Protein AF-A0A7J7HX03-F1 (afdb_monomer_lite)

Secondary structure (DSSP, 8-state):
--HHHHHHHHHHHHHHHGGG-TTSEE--EE-SBTTTTTT--EESSTT-PPEEHHHHHHHHHHHHGGG--B-----SHHHHHHHHHHHHHTTS--EEEEEEESSPPP--TT-GGG-HHHHHHHHHHHHHTTSSEEEEEEE-S---HHHHHHHHTTT-TTTEEEETTSTTSSS-HHHHHHHHHHHHHTTHHHHHHHHTTSPP-

Foldseek 3Di:
DPLVLLLLVLVLCQVLCVVVDDPQFAWDWAAQFPVHALHEIGTLDPVSGTARGSVRVSVSCVVVVVVTHHHYDHACLHVLVVVQVVCVVVQLDADEAEAEDAEDHDADPVCRVPRPRNVSNVVSLVVSLLGNYAYEYHYHQYDCVVVVVVCVPDPSVQRYQYDPDLSVDPDDSVVSSVVSSCRRCVRNVVSNVVNVPRDRD

Organism: Camellia sinensis (NCBI:txid4442)

Radius of gyration: 16.23 Å; chains: 1; bounding box: 38×35×37 Å

pLDDT: mean 80.22, std 12.16, range [53.34, 97.5]

Structure (mmCIF, N/CA/C/O backbone):
data_AF-A0A7J7HX03-F1
#
_entry.id   AF-A0A7J7HX03-F1
#
loop_
_atom_site.group_PDB
_atom_site.id
_atom_site.type_symbol
_atom_site.label_atom_id
_atom_site.label_alt_id
_atom_site.label_comp_id
_atom_site.label_asym_id
_atom_site.label_entity_id
_atom_site.label_seq_id
_atom_site.pdbx_PDB_ins_code
_atom_site.Cartn_x
_atom_site.Cartn_y
_atom_site.Cartn_z
_atom_site.occupancy
_atom_site.B_iso_or_equiv
_atom_site.auth_seq_id
_atom_site.auth_comp_id
_atom_site.auth_asym_id
_atom_site.auth_atom_id
_atom_site.pdbx_PDB_model_num
ATOM 1 N N . MET A 1 1 ? 12.114 -8.366 -9.493 1.00 56.19 1 MET A N 1
ATOM 2 C CA . MET A 1 1 ? 11.223 -8.980 -8.488 1.00 56.19 1 MET A CA 1
ATOM 3 C C . MET A 1 1 ? 11.530 -10.446 -8.178 1.00 56.19 1 MET A C 1
ATOM 5 O O . MET A 1 1 ? 11.258 -11.336 -8.982 1.00 56.19 1 MET A O 1
ATOM 9 N N . ASN A 1 2 ? 12.059 -10.716 -6.979 1.00 62.59 2 ASN A N 1
ATOM 10 C CA . ASN A 1 2 ? 12.188 -12.070 -6.430 1.00 62.59 2 ASN A CA 1
ATOM 11 C C . ASN A 1 2 ? 10.828 -12.532 -5.868 1.00 62.59 2 ASN A C 1
ATOM 13 O O . ASN A 1 2 ? 10.471 -12.209 -4.734 1.00 62.59 2 ASN A O 1
ATOM 17 N N . LYS A 1 3 ? 10.057 -13.281 -6.669 1.00 67.50 3 LYS A N 1
ATOM 18 C CA . LYS A 1 3 ? 8.688 -13.735 -6.331 1.00 67.50 3 LYS A CA 1
ATOM 19 C C . LYS A 1 3 ? 8.616 -14.479 -4.988 1.00 67.50 3 LYS A C 1
ATOM 21 O O . LYS A 1 3 ? 7.626 -14.388 -4.266 1.00 67.50 3 LYS A O 1
ATOM 26 N N . THR A 1 4 ? 9.682 -15.188 -4.620 1.00 68.94 4 THR A N 1
ATOM 27 C CA . THR A 1 4 ? 9.766 -15.950 -3.367 1.00 68.94 4 THR A CA 1
ATOM 28 C C . THR A 1 4 ? 9.874 -15.041 -2.143 1.00 68.94 4 THR A C 1
ATOM 30 O O . THR A 1 4 ? 9.344 -15.380 -1.085 1.00 68.94 4 THR A O 1
ATOM 33 N N . LEU A 1 5 ? 10.528 -13.884 -2.273 1.00 72.12 5 LEU A N 1
ATOM 34 C CA . LEU A 1 5 ? 10.685 -12.922 -1.183 1.00 72.12 5 LEU A CA 1
ATOM 35 C C . LEU A 1 5 ? 9.360 -12.219 -0.861 1.00 72.12 5 LEU A C 1
ATOM 37 O O . LEU A 1 5 ? 8.959 -12.189 0.301 1.00 72.12 5 LEU A O 1
ATOM 41 N N . MET A 1 6 ? 8.636 -11.759 -1.885 1.00 77.06 6 MET A N 1
ATOM 42 C CA . MET A 1 6 ? 7.336 -11.101 -1.698 1.00 77.06 6 MET A CA 1
ATOM 43 C C . MET A 1 6 ? 6.282 -12.038 -1.099 1.00 77.06 6 MET A C 1
ATOM 45 O O . MET A 1 6 ? 5.570 -11.649 -0.177 1.00 77.06 6 MET A O 1
ATOM 49 N N . ASN A 1 7 ? 6.242 -13.305 -1.525 1.00 81.06 7 ASN A N 1
ATOM 50 C CA . ASN A 1 7 ? 5.363 -14.309 -0.914 1.00 81.06 7 ASN A CA 1
ATOM 51 C C . ASN A 1 7 ? 5.610 -14.455 0.597 1.00 81.06 7 ASN A C 1
ATOM 53 O O . ASN A 1 7 ? 4.666 -14.541 1.384 1.00 81.06 7 ASN A O 1
ATOM 57 N N . LYS A 1 8 ? 6.885 -14.483 1.008 1.00 77.62 8 LYS A N 1
ATOM 58 C CA . LYS A 1 8 ? 7.266 -14.568 2.424 1.00 77.62 8 LYS A CA 1
ATOM 59 C C . LYS A 1 8 ? 6.845 -13.312 3.181 1.00 77.62 8 LYS A C 1
ATOM 61 O O . LYS A 1 8 ? 6.291 -13.435 4.266 1.00 77.62 8 LYS A O 1
ATOM 66 N N . GLN A 1 9 ? 7.048 -12.131 2.601 1.00 76.56 9 GLN A N 1
ATOM 67 C CA . GLN A 1 9 ? 6.644 -10.864 3.215 1.00 76.56 9 GLN A CA 1
ATOM 68 C C . GLN A 1 9 ? 5.133 -10.793 3.440 1.00 76.56 9 GLN A C 1
ATOM 70 O O . GLN A 1 9 ? 4.719 -10.558 4.571 1.00 76.56 9 GLN A O 1
ATOM 75 N N . ILE A 1 10 ? 4.318 -11.079 2.418 1.00 82.25 10 ILE A N 1
ATOM 76 C CA . ILE A 1 10 ? 2.849 -11.101 2.544 1.00 82.25 10 ILE A CA 1
ATOM 77 C C . ILE A 1 10 ? 2.424 -12.069 3.654 1.00 82.25 10 ILE A C 1
ATOM 79 O O . ILE A 1 10 ? 1.583 -11.729 4.483 1.00 82.25 10 ILE A O 1
ATOM 83 N N . SER A 1 11 ? 3.038 -13.256 3.720 1.00 83.00 11 SER A N 1
ATOM 84 C CA . SER A 1 11 ? 2.713 -14.232 4.764 1.00 83.00 11 SER A CA 1
ATOM 85 C C . SER A 1 11 ? 3.071 -13.740 6.170 1.00 83.00 11 SER A C 1
ATOM 87 O O . SER A 1 11 ? 2.282 -13.949 7.089 1.00 83.00 11 SER A O 1
ATOM 89 N N . ILE A 1 12 ? 4.234 -13.112 6.351 1.00 78.12 12 ILE A N 1
ATOM 90 C CA . ILE A 1 12 ? 4.692 -12.590 7.649 1.00 78.12 12 ILE A CA 1
ATOM 91 C C . ILE A 1 12 ? 3.804 -11.433 8.102 1.00 78.12 12 ILE A C 1
ATOM 93 O O . ILE A 1 12 ? 3.337 -11.424 9.243 1.00 78.12 12 ILE A O 1
ATOM 97 N N . ILE A 1 13 ? 3.542 -10.485 7.199 1.00 79.50 13 ILE A N 1
ATOM 98 C CA . ILE A 1 13 ? 2.619 -9.368 7.421 1.00 79.50 13 ILE A CA 1
ATOM 99 C C . ILE A 1 13 ? 1.263 -9.916 7.852 1.00 79.50 13 ILE A C 1
ATOM 101 O O . ILE A 1 13 ? 0.737 -9.490 8.875 1.00 79.50 13 ILE A O 1
ATOM 105 N N . GLY A 1 14 ? 0.737 -10.910 7.134 1.00 81.25 14 GLY A N 1
ATOM 106 C CA . GLY A 1 14 ? -0.570 -11.468 7.440 1.00 81.25 14 GLY A CA 1
ATOM 107 C C . GLY A 1 14 ? -0.660 -12.116 8.812 1.00 81.25 14 GLY A C 1
ATOM 108 O O . GLY A 1 14 ? -1.583 -11.824 9.568 1.00 81.25 14 GLY A O 1
ATOM 109 N N . ARG A 1 15 ? 0.334 -12.922 9.198 1.00 79.94 15 ARG A N 1
ATOM 110 C CA . ARG A 1 15 ? 0.375 -13.508 10.549 1.00 79.94 15 ARG A CA 1
ATOM 111 C C . ARG A 1 15 ? 0.477 -12.445 11.638 1.00 79.94 15 ARG A C 1
ATOM 113 O O . ARG A 1 15 ? -0.130 -12.597 12.688 1.00 79.94 15 ARG A O 1
ATOM 120 N N . THR A 1 16 ? 1.210 -11.369 11.372 1.00 76.50 16 THR A N 1
ATOM 121 C CA . THR A 1 16 ? 1.474 -10.313 12.352 1.00 76.50 16 THR A CA 1
ATOM 122 C C . THR A 1 16 ? 0.281 -9.376 12.535 1.00 76.50 16 THR A C 1
ATOM 124 O O . THR A 1 16 ? -0.055 -9.010 13.657 1.00 76.50 16 THR A O 1
ATOM 127 N N . LEU A 1 17 ? -0.345 -8.964 11.429 1.00 76.38 17 LEU A N 1
ATOM 128 C CA . LEU A 1 17 ? -1.390 -7.941 11.415 1.00 76.38 17 LEU A CA 1
ATOM 129 C C . LEU A 1 17 ? -2.806 -8.514 11.495 1.00 76.38 17 LEU A C 1
ATOM 131 O O . LEU A 1 17 ? -3.734 -7.761 11.768 1.00 76.38 17 LEU A O 1
ATOM 135 N N . SER A 1 18 ? -2.988 -9.825 11.300 1.00 77.31 18 SER A N 1
ATOM 136 C CA . SER A 1 18 ? -4.311 -10.468 11.385 1.00 77.31 18 SER A CA 1
ATOM 137 C C . SER A 1 18 ? -5.039 -10.204 12.707 1.00 77.31 18 SER A C 1
ATOM 139 O O . SER A 1 18 ? -6.259 -10.092 12.706 1.00 77.31 18 SER A O 1
ATOM 141 N N . GLY A 1 19 ? -4.308 -10.044 13.816 1.00 73.94 19 GLY A N 1
ATOM 142 C CA . GLY A 1 19 ? -4.886 -9.725 15.126 1.00 73.94 19 GLY A CA 1
ATOM 143 C C . GLY A 1 19 ? -5.370 -8.278 15.295 1.00 73.94 19 GLY A C 1
ATOM 144 O O . GLY A 1 19 ? -6.032 -7.991 16.285 1.00 73.94 19 GLY A O 1
ATOM 145 N N . PHE A 1 20 ? -5.049 -7.376 14.361 1.00 70.19 20 PHE A N 1
ATOM 146 C CA . PHE A 1 20 ? -5.396 -5.947 14.412 1.00 70.19 20 PHE A CA 1
ATOM 147 C C . PHE A 1 20 ? -6.505 -5.559 13.421 1.00 70.19 20 PHE A C 1
ATOM 149 O O . PHE A 1 20 ? -6.764 -4.374 13.229 1.00 70.19 20 PHE A O 1
ATOM 156 N N . HIS A 1 21 ? -7.114 -6.532 12.739 1.00 71.06 21 HIS A N 1
ATOM 157 C CA . HIS A 1 21 ? -8.006 -6.285 11.612 1.00 71.06 21 HIS A CA 1
ATOM 158 C C . HIS A 1 21 ? -9.455 -6.693 11.919 1.00 71.06 21 HIS A C 1
ATOM 160 O O . HIS A 1 21 ? -9.769 -7.879 11.999 1.00 71.06 21 HIS A O 1
ATOM 166 N N . ASP A 1 22 ? -10.357 -5.715 12.019 1.00 67.19 22 ASP A N 1
ATOM 167 C CA . ASP A 1 22 ? -11.693 -5.912 12.607 1.00 67.19 22 ASP A CA 1
ATOM 168 C C . ASP A 1 22 ? -12.683 -6.726 11.751 1.00 67.19 22 ASP A C 1
ATOM 170 O O . ASP A 1 22 ? -13.526 -7.437 12.293 1.00 67.19 22 ASP A O 1
ATOM 174 N N . ASN A 1 23 ? -12.620 -6.649 10.415 1.00 75.31 23 ASN A N 1
ATOM 175 C CA . ASN A 1 23 ? -13.644 -7.233 9.523 1.00 75.31 23 ASN A CA 1
ATOM 176 C C . ASN A 1 23 ? -13.101 -8.279 8.536 1.00 75.31 23 ASN A C 1
ATOM 178 O O . ASN A 1 23 ? -13.818 -8.699 7.633 1.00 75.31 23 ASN A O 1
ATOM 182 N N . ASN A 1 24 ? -11.839 -8.691 8.690 1.00 81.94 24 ASN A N 1
ATOM 183 C CA . ASN A 1 24 ? -11.112 -9.591 7.780 1.00 81.94 24 ASN A CA 1
ATOM 184 C C . ASN A 1 24 ? -11.097 -9.213 6.275 1.00 81.94 24 ASN A C 1
ATOM 186 O O . ASN A 1 24 ? -10.533 -9.963 5.490 1.00 81.94 24 ASN A O 1
ATOM 190 N N . LEU A 1 25 ? -11.656 -8.078 5.846 1.00 90.75 25 LEU A N 1
ATOM 191 C CA . LEU A 1 25 ? -11.654 -7.612 4.456 1.00 90.75 25 LEU A CA 1
ATOM 192 C C . LEU A 1 25 ? -10.523 -6.616 4.164 1.00 90.75 25 LEU A C 1
ATOM 194 O O . LEU A 1 25 ? -10.510 -5.513 4.698 1.00 90.75 25 LEU A O 1
ATOM 198 N N . ILE A 1 26 ? -9.618 -6.976 3.257 1.00 92.12 26 ILE A N 1
ATOM 199 C CA . ILE A 1 26 ? -8.391 -6.232 2.969 1.00 92.12 26 ILE A CA 1
ATOM 200 C C . ILE A 1 26 ? -8.453 -5.644 1.549 1.00 92.12 26 ILE A C 1
ATOM 202 O O 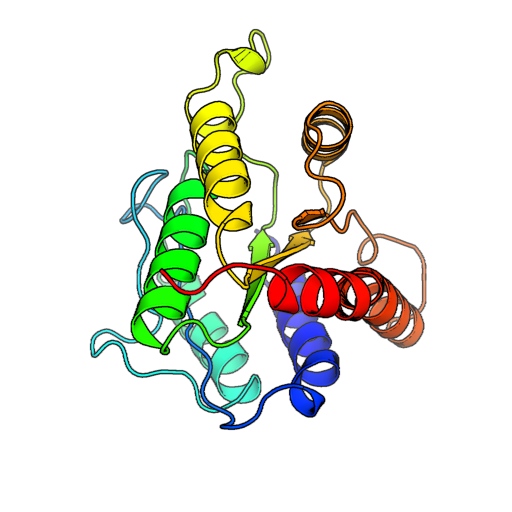. ILE A 1 26 ? -8.427 -6.400 0.570 1.00 92.12 26 ILE A O 1
ATOM 206 N N . PRO A 1 27 ? -8.491 -4.308 1.396 1.00 94.81 27 PRO A N 1
ATOM 207 C CA . PRO A 1 27 ? -8.271 -3.656 0.108 1.00 94.81 27 PRO A CA 1
ATOM 208 C C . PRO A 1 27 ? -6.870 -3.970 -0.422 1.00 94.81 27 PRO A C 1
ATOM 210 O O . PRO A 1 27 ? -5.877 -3.763 0.272 1.00 94.81 27 PRO A O 1
ATOM 213 N N . CYS A 1 28 ? -6.782 -4.492 -1.645 1.00 95.56 28 CYS A N 1
ATOM 214 C CA . CYS A 1 28 ? -5.518 -4.909 -2.251 1.00 95.56 28 CYS A CA 1
ATOM 215 C C . CYS A 1 28 ? -5.368 -4.349 -3.660 1.00 95.56 28 CYS A C 1
ATOM 217 O O . CYS A 1 28 ? -6.250 -4.509 -4.511 1.00 95.56 28 CYS A O 1
ATOM 219 N N . PHE A 1 29 ? -4.214 -3.733 -3.899 1.00 96.62 29 PHE A N 1
ATOM 220 C CA . PHE A 1 29 ? -3.891 -3.053 -5.142 1.00 96.62 29 PHE A CA 1
ATOM 221 C C . PHE A 1 29 ? -2.462 -3.374 -5.576 1.00 96.62 29 PHE A C 1
ATOM 223 O O . PHE A 1 29 ? -1.605 -3.676 -4.743 1.00 96.62 29 PHE A O 1
ATOM 230 N N . GLY A 1 30 ? -2.207 -3.295 -6.877 1.00 94.69 30 GLY A N 1
ATOM 231 C CA . GLY A 1 30 ? -0.864 -3.279 -7.448 1.00 94.69 30 GLY A CA 1
ATOM 232 C C . GLY A 1 30 ? -0.597 -1.983 -8.212 1.00 94.69 30 GLY A C 1
ATOM 233 O O . GLY A 1 30 ? -1.523 -1.255 -8.562 1.00 94.69 30 GLY A O 1
ATOM 234 N N . PHE A 1 31 ? 0.681 -1.687 -8.432 1.00 93.81 31 PHE A N 1
ATOM 235 C CA . PHE A 1 31 ? 1.166 -0.500 -9.139 1.00 93.81 31 PHE A CA 1
ATOM 236 C C . PHE A 1 31 ? 2.541 -0.795 -9.762 1.00 93.81 31 PHE A C 1
ATOM 238 O O . PHE A 1 31 ? 3.200 -1.763 -9.371 1.00 93.81 31 PHE A O 1
ATOM 245 N N . GLY A 1 32 ? 2.987 0.026 -10.716 1.00 91.00 32 GLY A N 1
ATOM 246 C CA . GLY A 1 32 ? 4.303 -0.105 -11.359 1.00 91.00 32 GLY A CA 1
ATOM 247 C C . GLY A 1 32 ? 4.382 -1.149 -12.480 1.00 91.00 32 GLY A C 1
ATOM 248 O O . GLY A 1 32 ? 5.462 -1.407 -13.017 1.00 91.00 32 GLY A O 1
ATOM 249 N N . ASP A 1 33 ? 3.264 -1.763 -12.864 1.00 91.44 33 ASP A N 1
ATOM 250 C CA . ASP A 1 33 ? 3.196 -2.590 -14.068 1.00 91.44 33 ASP A CA 1
ATOM 251 C C . ASP A 1 33 ? 2.987 -1.716 -15.320 1.00 91.44 33 ASP A C 1
ATOM 253 O O . ASP A 1 33 ? 2.791 -0.503 -15.241 1.00 91.44 33 ASP A O 1
ATOM 257 N N . ALA A 1 34 ? 3.034 -2.322 -16.503 1.00 91.81 34 ALA A N 1
ATOM 258 C CA . ALA A 1 34 ? 2.878 -1.606 -17.766 1.00 91.81 34 ALA A CA 1
ATOM 259 C C . ALA A 1 34 ? 1.515 -0.905 -17.923 1.00 91.81 34 ALA A C 1
ATOM 261 O O . ALA A 1 34 ? 1.420 0.014 -18.735 1.00 91.81 34 ALA A O 1
ATOM 262 N N . SER A 1 35 ? 0.480 -1.325 -17.184 1.00 92.69 35 SER A N 1
ATOM 263 C CA . SER A 1 35 ? -0.826 -0.659 -17.207 1.00 92.69 35 SER A CA 1
ATOM 264 C C . SER A 1 35 ? -0.902 0.582 -16.314 1.00 92.69 35 SER A C 1
ATOM 266 O O . SER A 1 35 ? -1.680 1.483 -16.616 1.00 92.69 35 SER A O 1
ATOM 268 N N . THR A 1 36 ? -0.080 0.669 -15.263 1.00 93.19 36 THR A N 1
ATOM 269 C CA . THR A 1 36 ? -0.185 1.721 -14.236 1.00 93.19 36 THR A CA 1
ATOM 270 C C . THR A 1 36 ? 0.997 2.689 -14.188 1.00 93.19 36 THR A C 1
ATOM 272 O O . THR A 1 36 ? 0.817 3.871 -13.871 1.00 93.19 36 THR A O 1
ATOM 275 N N . LEU A 1 37 ? 2.202 2.221 -14.534 1.00 91.56 37 LEU A N 1
ATOM 276 C CA . LEU A 1 37 ? 3.452 2.986 -14.461 1.00 91.56 37 LEU A CA 1
ATOM 277 C C . LEU A 1 37 ? 3.602 3.680 -13.086 1.00 91.56 37 LEU A C 1
ATOM 279 O O . LEU A 1 37 ? 3.405 3.054 -12.047 1.00 91.56 37 LEU A O 1
ATOM 283 N N . ASP A 1 38 ? 3.926 4.976 -13.076 1.00 91.12 38 ASP A N 1
ATOM 284 C CA . ASP A 1 38 ? 4.058 5.818 -11.883 1.00 91.12 38 ASP A CA 1
ATOM 285 C C . ASP A 1 38 ? 2.815 6.677 -11.590 1.00 91.12 38 ASP A C 1
ATOM 287 O O . ASP A 1 38 ? 2.912 7.666 -10.856 1.00 91.12 38 ASP A O 1
ATOM 291 N N . ARG A 1 39 ? 1.671 6.370 -12.215 1.00 92.94 39 ARG A N 1
ATOM 292 C CA . ARG A 1 39 ? 0.510 7.279 -12.262 1.00 92.94 39 ARG A CA 1
ATOM 293 C C . ARG A 1 39 ? -0.766 6.699 -11.688 1.00 92.94 39 ARG A C 1
ATOM 295 O O . ARG A 1 39 ? -1.586 7.474 -11.214 1.00 92.94 39 ARG A O 1
ATOM 302 N N . ASP A 1 40 ? -0.934 5.388 -11.763 1.00 94.88 40 ASP A N 1
ATOM 303 C CA . ASP A 1 40 ? -2.188 4.734 -11.408 1.00 94.88 40 ASP A CA 1
ATOM 304 C C . ASP A 1 40 ? -1.943 3.489 -10.546 1.00 94.88 40 ASP A C 1
ATOM 306 O O . ASP A 1 40 ? -0.802 3.135 -10.231 1.00 94.88 40 ASP A O 1
ATOM 310 N N . ILE A 1 41 ? -3.026 2.828 -10.161 1.00 96.44 41 ILE A N 1
ATOM 311 C CA . ILE A 1 41 ? -3.038 1.534 -9.490 1.00 96.44 41 ILE A CA 1
ATOM 312 C C . ILE A 1 41 ? -4.080 0.622 -10.146 1.00 96.44 41 ILE A C 1
ATOM 314 O O . ILE A 1 41 ? -5.018 1.079 -10.793 1.00 96.44 41 ILE A O 1
ATOM 318 N N . PHE A 1 42 ? -3.976 -0.682 -9.918 1.00 96.19 42 PHE A N 1
ATOM 319 C CA . PHE A 1 42 ? -5.030 -1.633 -10.266 1.00 96.19 42 PHE A CA 1
ATOM 320 C C . PHE A 1 42 ? -5.501 -2.385 -9.022 1.00 96.19 42 PHE A C 1
ATOM 322 O O . PHE A 1 42 ? -4.703 -2.759 -8.164 1.00 96.19 42 PHE A O 1
ATOM 329 N N . SER A 1 43 ? -6.805 -2.634 -8.918 1.00 96.56 43 SER A N 1
ATOM 330 C CA . SER A 1 43 ? -7.362 -3.508 -7.881 1.00 96.56 43 SER A CA 1
ATOM 331 C C . SER A 1 43 ? -7.032 -4.970 -8.173 1.00 96.56 43 SER A C 1
ATOM 333 O O . SER A 1 43 ? -7.030 -5.399 -9.326 1.00 96.56 43 SER A O 1
ATOM 335 N N . PHE A 1 44 ? -6.809 -5.770 -7.129 1.00 96.19 44 PHE A N 1
ATOM 336 C CA . PHE A 1 44 ? -6.567 -7.211 -7.283 1.00 96.19 44 PHE A CA 1
ATOM 337 C C . PHE A 1 44 ? -7.731 -7.942 -7.969 1.00 96.19 44 PHE A C 1
ATOM 339 O O . PHE A 1 44 ? -7.515 -8.935 -8.674 1.00 96.19 44 PHE A O 1
ATOM 346 N N . TYR A 1 45 ? -8.954 -7.443 -7.790 1.00 96.25 45 TYR A N 1
ATOM 347 C CA . TYR A 1 45 ? -10.151 -7.956 -8.441 1.00 96.25 45 TYR A CA 1
ATOM 348 C C . TYR A 1 45 ? -10.820 -6.890 -9.326 1.00 96.25 45 TYR A C 1
ATOM 350 O O . TYR A 1 45 ? -10.928 -5.740 -8.895 1.00 96.25 45 TYR A O 1
ATOM 358 N N . PRO A 1 46 ? -11.286 -7.247 -10.544 1.00 92.50 46 PRO A N 1
ATOM 359 C CA . PRO A 1 46 ? -11.908 -6.295 -11.475 1.00 92.50 46 PRO A CA 1
ATOM 360 C C . PRO A 1 46 ? -13.191 -5.638 -10.952 1.00 92.50 46 PRO A C 1
ATOM 362 O O . PRO A 1 46 ? -13.466 -4.483 -11.259 1.00 92.50 46 PRO A O 1
ATOM 365 N N . ASP A 1 47 ? -13.961 -6.363 -10.141 1.00 94.00 47 ASP A N 1
A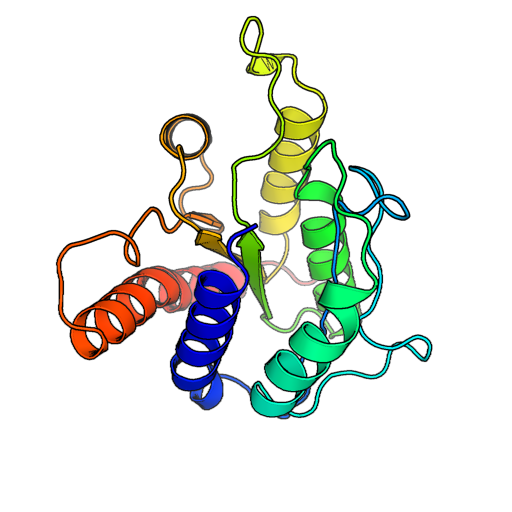TOM 366 C CA . ASP A 1 47 ? -15.176 -5.884 -9.470 1.00 94.00 47 ASP A CA 1
ATOM 367 C C . ASP A 1 47 ? -14.877 -5.042 -8.217 1.00 94.00 47 ASP A C 1
ATOM 369 O O . ASP A 1 47 ? -15.795 -4.634 -7.509 1.00 94.00 47 ASP A O 1
ATOM 373 N N . LYS A 1 48 ? -13.592 -4.773 -7.943 1.00 91.81 48 LYS A N 1
ATOM 374 C CA . LYS A 1 48 ? -13.096 -4.034 -6.776 1.00 91.81 48 LYS A CA 1
ATOM 375 C C . LYS A 1 48 ? -13.464 -4.678 -5.437 1.00 91.8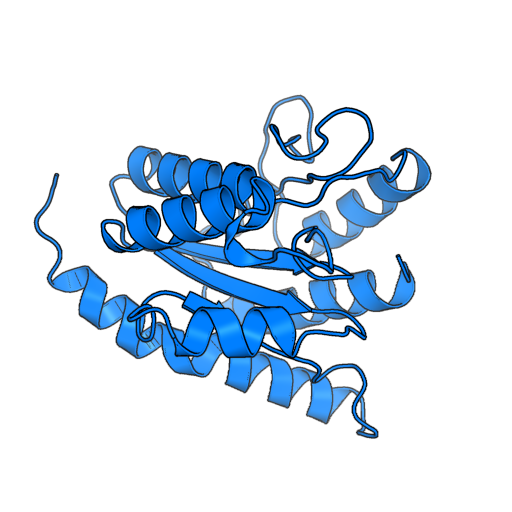1 48 LYS A C 1
ATOM 377 O O . LYS A 1 48 ? -13.415 -4.003 -4.407 1.00 91.81 48 LYS A O 1
ATOM 382 N N . ARG A 1 49 ? -13.793 -5.977 -5.415 1.00 95.00 49 ARG A N 1
ATOM 383 C CA . ARG A 1 49 ? -14.026 -6.680 -4.151 1.00 95.00 49 ARG A CA 1
ATOM 384 C C . ARG A 1 49 ? -12.744 -6.750 -3.322 1.00 95.00 49 ARG A C 1
ATOM 386 O O . ARG A 1 49 ? -11.636 -6.866 -3.851 1.00 95.00 49 ARG A O 1
ATOM 393 N N . LEU A 1 50 ? -12.915 -6.712 -2.006 1.00 94.50 50 LEU A N 1
ATOM 394 C CA . LEU A 1 50 ? -11.822 -6.819 -1.045 1.00 94.50 50 LEU A CA 1
ATOM 395 C C . LEU A 1 50 ? -11.391 -8.285 -0.892 1.00 94.50 50 LEU A C 1
ATOM 397 O O . LEU A 1 50 ? -12.192 -9.203 -1.089 1.00 94.50 50 LEU A O 1
ATOM 401 N N . CYS A 1 51 ? -10.131 -8.507 -0.529 1.00 94.38 51 CYS A N 1
ATOM 402 C CA . CYS A 1 51 ? -9.631 -9.839 -0.204 1.00 94.38 51 CYS A CA 1
ATOM 403 C C . CYS A 1 51 ? -10.118 -10.251 1.189 1.00 94.38 51 CYS A C 1
ATOM 405 O O . CYS A 1 51 ? -9.978 -9.496 2.147 1.00 94.38 51 CYS A O 1
ATOM 407 N N . ASN A 1 52 ? -10.639 -11.461 1.327 1.00 92.56 52 ASN A N 1
ATOM 408 C CA . ASN A 1 52 ? -10.963 -12.080 2.598 1.00 92.56 52 ASN A CA 1
ATOM 409 C C . ASN A 1 52 ? -9.691 -12.655 3.231 1.00 92.56 52 ASN A C 1
ATOM 411 O O . ASN A 1 52 ? -9.234 -13.748 2.889 1.00 92.56 52 ASN A O 1
ATOM 415 N N . ARG A 1 53 ? -9.157 -11.913 4.199 1.00 89.19 53 ARG A N 1
ATOM 416 C CA . ARG A 1 53 ? -7.960 -12.217 4.984 1.00 89.19 53 ARG A CA 1
ATOM 417 C C . ARG A 1 53 ? -6.694 -12.268 4.131 1.00 89.19 53 ARG A C 1
ATOM 419 O O . ARG A 1 53 ? -6.708 -12.214 2.901 1.00 89.19 53 ARG A O 1
ATOM 426 N N . PHE A 1 54 ? -5.556 -12.368 4.806 1.00 88.19 54 PHE A N 1
ATOM 427 C CA . PHE A 1 54 ? -4.249 -12.383 4.151 1.00 88.19 54 PHE A CA 1
ATOM 428 C C . PHE A 1 54 ? -3.997 -13.651 3.328 1.00 88.19 54 PHE A C 1
ATOM 430 O O . PHE A 1 54 ? -3.187 -13.624 2.398 1.00 88.19 54 PHE A O 1
ATOM 437 N N . GLU A 1 55 ? -4.691 -14.750 3.625 1.00 89.81 55 GLU A N 1
ATOM 438 C CA . GLU A 1 55 ? -4.626 -15.974 2.830 1.00 89.81 55 GLU A CA 1
ATOM 439 C C . GLU A 1 55 ? -5.122 -15.736 1.395 1.00 89.81 55 GLU A C 1
ATOM 441 O O . GLU A 1 55 ? -4.479 -16.185 0.438 1.00 89.81 55 GLU A O 1
ATOM 446 N N . GLU A 1 56 ? -6.211 -14.975 1.221 1.00 93.94 56 GLU A N 1
ATOM 447 C CA . GLU A 1 56 ? -6.700 -14.615 -0.111 1.00 93.94 56 GLU A CA 1
ATOM 448 C C . GLU A 1 56 ? -5.767 -13.614 -0.798 1.00 93.94 56 GLU A C 1
ATOM 450 O O . GLU A 1 56 ? -5.486 -13.774 -1.984 1.00 93.94 56 GLU A O 1
ATOM 455 N N . VAL A 1 57 ? -5.200 -12.650 -0.062 1.00 93.12 57 VAL A N 1
ATOM 456 C CA . VAL A 1 57 ? -4.196 -11.717 -0.611 1.00 93.12 57 VAL A CA 1
ATOM 457 C C . VAL A 1 57 ? -3.026 -12.477 -1.233 1.00 93.12 57 VAL A C 1
ATOM 459 O O . VAL A 1 57 ? -2.645 -12.213 -2.374 1.00 93.12 57 VAL A O 1
ATOM 462 N N . LEU A 1 58 ? -2.467 -13.452 -0.508 1.00 91.56 58 LEU A N 1
ATOM 463 C CA . LEU A 1 58 ? -1.343 -14.256 -0.989 1.00 91.56 58 LEU A CA 1
ATOM 464 C C . LEU A 1 58 ? -1.727 -15.117 -2.196 1.00 91.56 58 LEU A C 1
ATOM 466 O O . LEU A 1 58 ? -0.935 -15.260 -3.130 1.00 91.56 58 LEU A O 1
ATOM 470 N N . THR A 1 59 ? -2.920 -15.706 -2.169 1.00 94.25 59 THR A N 1
ATOM 471 C CA . THR A 1 59 ? -3.432 -16.532 -3.271 1.00 94.25 59 THR A CA 1
ATOM 472 C C . THR A 1 59 ? -3.592 -15.687 -4.527 1.00 94.25 59 THR A C 1
ATOM 474 O O . THR A 1 59 ? -3.004 -15.996 -5.564 1.00 94.25 59 THR A O 1
ATOM 477 N N . ARG A 1 60 ? -4.269 -14.545 -4.405 1.00 95.38 60 ARG A N 1
ATOM 478 C CA . ARG A 1 60 ? -4.532 -13.650 -5.524 1.00 95.38 60 ARG A CA 1
ATOM 479 C C . ARG A 1 60 ? -3.263 -13.011 -6.081 1.00 95.38 60 ARG A C 1
ATOM 481 O O . ARG A 1 60 ? -3.106 -12.914 -7.295 1.00 95.38 60 ARG A O 1
ATOM 488 N N . TYR A 1 61 ? -2.312 -12.650 -5.220 1.00 93.19 61 TYR A N 1
ATOM 489 C CA . TYR A 1 61 ? -0.989 -12.192 -5.646 1.00 93.19 61 TYR A CA 1
ATOM 490 C C . TYR A 1 61 ? -0.297 -13.226 -6.553 1.00 93.19 61 TYR A C 1
ATOM 492 O O . TYR A 1 61 ? 0.192 -12.878 -7.630 1.00 93.19 61 TYR A O 1
ATOM 500 N N . LYS A 1 62 ? -0.300 -14.511 -6.169 1.00 92.56 62 LYS A N 1
ATOM 501 C CA . LYS A 1 62 ? 0.316 -15.591 -6.963 1.00 92.56 62 LYS A CA 1
ATOM 502 C C . LYS A 1 62 ? -0.360 -15.800 -8.319 1.00 92.56 62 LYS A C 1
ATOM 504 O O . LYS A 1 62 ? 0.331 -16.163 -9.267 1.00 92.56 62 LYS A O 1
ATOM 509 N N . GLU A 1 63 ? -1.666 -15.569 -8.416 1.00 94.88 63 GLU A N 1
ATOM 510 C CA . GLU A 1 63 ? -2.420 -15.646 -9.674 1.00 94.88 63 GLU A CA 1
ATOM 511 C C . GLU A 1 63 ? -2.123 -14.470 -10.613 1.00 94.88 63 GLU A C 1
ATOM 513 O O . GLU A 1 63 ? -2.007 -14.654 -11.825 1.00 94.88 63 GLU A O 1
ATOM 518 N N . LEU A 1 64 ? -1.992 -13.258 -10.067 1.00 93.31 64 LEU A N 1
ATOM 519 C CA . LEU A 1 64 ? -1.782 -12.044 -10.857 1.00 93.31 64 LEU A CA 1
ATOM 520 C C . LEU A 1 64 ? -0.358 -11.963 -11.411 1.00 93.31 64 LEU A C 1
ATOM 522 O O . LEU A 1 64 ? -0.167 -11.721 -12.600 1.00 93.31 64 LEU A O 1
ATOM 526 N N . VAL A 1 65 ? 0.649 -12.203 -10.569 1.00 90.31 65 VAL A N 1
ATOM 527 C CA . VAL A 1 65 ? 2.069 -11.960 -10.884 1.00 90.31 65 VAL A CA 1
ATOM 528 C C . VAL A 1 65 ? 2.569 -12.595 -12.192 1.00 90.31 65 VAL A C 1
ATOM 530 O O . VAL A 1 65 ? 3.358 -11.943 -12.875 1.00 90.31 65 VAL A O 1
ATOM 533 N N . PRO A 1 66 ? 2.188 -13.827 -12.582 1.00 92.12 66 PRO A N 1
ATOM 534 C CA . PRO A 1 66 ? 2.592 -14.407 -13.866 1.00 92.12 66 PRO A CA 1
ATOM 535 C C . PRO A 1 66 ? 2.111 -13.624 -15.093 1.00 92.12 66 PRO A C 1
ATOM 537 O O . PRO A 1 66 ? 2.752 -13.703 -16.137 1.00 92.12 66 PRO A O 1
ATOM 540 N N . HIS A 1 67 ? 1.015 -12.878 -14.964 1.00 92.06 67 HIS A N 1
ATOM 541 C CA . HIS A 1 67 ? 0.363 -12.151 -16.053 1.00 92.06 67 HIS A CA 1
ATOM 542 C C . HIS A 1 67 ? 0.738 -10.663 -16.087 1.00 92.06 67 HIS A C 1
ATOM 544 O O . HIS A 1 67 ? 0.448 -9.976 -17.064 1.00 92.06 67 HIS A O 1
ATOM 550 N N . LEU A 1 68 ? 1.385 -10.152 -15.034 1.00 90.12 68 LEU A N 1
ATOM 551 C CA . LEU A 1 68 ? 1.797 -8.755 -14.952 1.00 90.12 68 LEU A CA 1
ATOM 552 C C . LEU A 1 68 ? 3.084 -8.513 -15.739 1.00 90.12 68 LEU A C 1
ATOM 554 O O . LEU A 1 68 ? 4.104 -9.178 -15.538 1.00 90.12 68 LEU A O 1
ATOM 558 N N . LYS A 1 69 ? 3.065 -7.479 -16.580 1.00 90.38 69 LYS A N 1
ATOM 559 C CA . LYS A 1 69 ? 4.271 -6.954 -17.217 1.00 90.38 69 LYS A CA 1
ATOM 560 C C . LYS A 1 69 ? 4.893 -5.900 -16.306 1.00 90.38 69 LYS A C 1
ATOM 562 O O . LYS A 1 69 ? 4.482 -4.744 -16.334 1.00 90.38 69 LYS A O 1
ATOM 567 N N . LEU A 1 70 ? 5.868 -6.310 -15.498 1.00 86.00 70 LEU A N 1
ATOM 568 C CA . LEU A 1 70 ? 6.611 -5.399 -14.620 1.00 86.00 70 LEU A CA 1
ATOM 569 C C . LEU A 1 70 ? 7.268 -4.281 -15.441 1.00 86.00 70 LEU A C 1
ATOM 571 O O . LEU A 1 70 ? 7.872 -4.552 -16.483 1.00 86.00 70 LEU A O 1
ATOM 575 N N . CYS A 1 71 ? 7.129 -3.040 -14.980 1.00 86.94 71 CYS A N 1
ATOM 576 C CA . CYS A 1 71 ? 7.604 -1.851 -15.675 1.00 86.94 71 CYS A CA 1
ATOM 577 C C . CYS A 1 71 ? 8.181 -0.846 -14.660 1.00 86.94 71 CYS A C 1
ATOM 579 O O . CYS A 1 71 ? 8.686 -1.215 -13.603 1.00 86.94 71 CYS A O 1
ATOM 581 N N . GLY A 1 72 ? 8.141 0.427 -15.027 1.00 81.19 72 GLY A N 1
ATOM 582 C CA . GLY A 1 72 ? 8.415 1.594 -14.209 1.00 81.19 72 GLY A CA 1
ATOM 583 C C . GLY A 1 72 ? 7.934 2.841 -14.963 1.00 81.19 72 GLY A C 1
ATOM 584 O O . GLY A 1 72 ? 7.385 2.707 -16.062 1.00 81.19 72 GLY A O 1
ATOM 585 N N . PRO A 1 73 ? 8.149 4.050 -14.427 1.00 87.56 73 PRO A N 1
ATOM 586 C CA . PRO A 1 73 ? 8.846 4.349 -13.175 1.00 87.56 73 PRO A CA 1
ATOM 587 C C . PRO A 1 73 ? 8.043 3.915 -11.938 1.00 87.56 73 PRO A C 1
ATOM 589 O O . PRO A 1 73 ? 6.845 3.674 -12.018 1.00 87.56 73 PRO A O 1
ATOM 592 N N . THR A 1 74 ? 8.694 3.849 -10.782 1.00 86.06 74 THR A N 1
ATOM 593 C CA . THR A 1 74 ? 8.074 3.543 -9.488 1.00 86.06 74 THR A CA 1
ATOM 594 C C . THR A 1 74 ? 7.806 4.836 -8.728 1.00 86.06 74 THR A C 1
ATOM 596 O O . THR A 1 74 ? 8.742 5.584 -8.441 1.00 86.06 74 THR A O 1
ATOM 599 N N . SER A 1 75 ? 6.552 5.079 -8.350 1.00 90.44 75 SER A N 1
ATOM 600 C CA . SER A 1 75 ? 6.141 6.111 -7.388 1.00 90.44 75 SER A CA 1
ATOM 601 C C . SER A 1 75 ? 5.156 5.506 -6.393 1.00 90.44 75 SER A C 1
ATOM 603 O O . SER A 1 75 ? 4.309 4.707 -6.786 1.00 90.44 75 SER A O 1
ATOM 605 N N . PHE A 1 76 ? 5.243 5.887 -5.115 1.00 91.38 76 PHE A N 1
ATOM 606 C CA . PHE A 1 76 ? 4.252 5.471 -4.115 1.00 91.38 76 PHE A CA 1
ATOM 607 C C . PHE A 1 76 ? 3.086 6.453 -3.995 1.00 91.38 76 PHE A C 1
ATOM 609 O O . PHE A 1 76 ? 2.141 6.178 -3.262 1.00 91.38 76 PHE A O 1
ATOM 616 N N . ALA A 1 77 ? 3.119 7.578 -4.716 1.00 93.69 77 ALA A N 1
ATOM 617 C CA . ALA A 1 77 ? 2.051 8.569 -4.654 1.00 93.69 77 ALA A CA 1
ATOM 618 C C . ALA A 1 77 ? 0.665 7.974 -4.969 1.00 93.69 77 ALA A C 1
ATOM 620 O O . ALA A 1 77 ? -0.215 8.131 -4.123 1.00 93.69 77 ALA A O 1
ATOM 621 N N . PRO A 1 78 ? 0.465 7.198 -6.061 1.00 96.31 78 PRO A N 1
ATOM 622 C CA . PRO A 1 78 ? -0.864 6.675 -6.386 1.00 96.31 78 PRO A CA 1
ATOM 623 C C . PRO A 1 78 ? -1.435 5.756 -5.295 1.00 96.31 78 PRO A C 1
ATOM 625 O O . PRO A 1 78 ? -2.617 5.829 -4.963 1.00 96.31 78 PRO A O 1
ATOM 628 N N . ILE A 1 79 ? -0.592 4.913 -4.681 1.00 96.38 79 ILE A N 1
ATOM 629 C CA . ILE A 1 79 ? -1.051 3.991 -3.634 1.00 96.38 79 ILE A CA 1
ATOM 630 C C . ILE A 1 79 ? -1.325 4.707 -2.303 1.00 96.38 79 ILE A C 1
ATOM 632 O O . ILE A 1 79 ? -2.257 4.338 -1.589 1.00 96.38 79 ILE A O 1
ATOM 636 N N . ILE A 1 80 ? -0.564 5.757 -1.980 1.00 94.88 80 ILE A N 1
ATOM 637 C CA . ILE A 1 80 ? -0.805 6.585 -0.790 1.00 94.88 80 ILE A CA 1
ATOM 638 C C . ILE A 1 80 ? -2.088 7.405 -0.960 1.00 94.88 80 ILE A C 1
ATOM 640 O O . ILE A 1 80 ? -2.897 7.473 -0.038 1.00 94.88 80 ILE A O 1
ATOM 644 N N . GLU A 1 81 ? -2.316 7.982 -2.139 1.00 96.69 81 GLU A N 1
ATOM 645 C CA . GLU A 1 81 ? -3.538 8.730 -2.453 1.00 96.69 81 GLU A CA 1
ATOM 646 C C . GLU A 1 81 ? -4.788 7.843 -2.408 1.00 96.69 81 GLU A C 1
ATOM 648 O O . GLU A 1 81 ? -5.822 8.254 -1.871 1.00 96.69 81 GLU A O 1
ATOM 653 N N . MET A 1 82 ? -4.690 6.599 -2.883 1.00 97.50 82 MET A N 1
ATOM 654 C CA . MET A 1 82 ? -5.770 5.626 -2.717 1.00 97.50 82 MET A CA 1
ATOM 655 C C . MET A 1 82 ? -6.022 5.299 -1.242 1.00 97.50 82 MET A C 1
ATOM 657 O O . MET A 1 82 ? -7.174 5.234 -0.822 1.00 97.50 82 MET A O 1
ATOM 661 N N . ALA A 1 83 ? -4.976 5.131 -0.430 1.00 96.06 83 ALA A N 1
ATOM 662 C CA . ALA A 1 83 ? -5.153 4.888 1.000 1.00 96.06 83 ALA A CA 1
ATOM 663 C C . ALA A 1 83 ? -5.845 6.063 1.710 1.00 96.06 83 ALA A C 1
ATOM 665 O O . ALA A 1 83 ? -6.722 5.832 2.537 1.00 96.06 83 ALA A O 1
ATOM 666 N N . ILE A 1 84 ? -5.513 7.307 1.348 1.00 94.75 84 ILE A N 1
ATOM 667 C CA . ILE A 1 84 ? -6.227 8.502 1.825 1.00 94.75 84 ILE A CA 1
ATOM 668 C C . ILE A 1 84 ? -7.708 8.434 1.430 1.00 94.75 84 ILE A C 1
ATOM 670 O O . ILE A 1 84 ? -8.573 8.601 2.284 1.00 94.75 84 ILE A O 1
ATOM 674 N N . THR A 1 85 ? -7.999 8.107 0.169 1.00 96.12 85 THR A N 1
ATOM 675 C CA . THR A 1 85 ? -9.379 7.978 -0.332 1.00 96.12 85 THR A CA 1
ATOM 676 C C . THR A 1 85 ? -10.169 6.924 0.453 1.00 96.12 85 THR A C 1
ATOM 678 O O . THR A 1 85 ? -11.325 7.143 0.809 1.00 96.12 85 THR A O 1
ATOM 681 N N . ILE A 1 86 ? -9.551 5.781 0.767 1.00 94.88 86 ILE A N 1
ATOM 682 C CA . ILE A 1 86 ? -10.170 4.725 1.584 1.00 94.88 86 ILE A CA 1
ATOM 683 C C . ILE A 1 86 ? -10.451 5.229 3.002 1.00 94.88 86 ILE A C 1
ATOM 685 O O . ILE A 1 86 ? -11.525 4.965 3.540 1.00 94.88 86 ILE A O 1
ATOM 689 N N . VAL A 1 87 ? -9.521 5.978 3.601 1.00 92.69 87 VAL A N 1
ATOM 690 C CA . VAL A 1 87 ? -9.720 6.581 4.926 1.00 92.69 87 VAL A CA 1
ATOM 691 C C . VAL A 1 87 ? -10.914 7.537 4.912 1.00 92.69 87 VAL A C 1
ATOM 693 O O . VAL A 1 87 ? -11.784 7.415 5.773 1.00 92.69 87 VAL A O 1
ATOM 696 N N . GLU A 1 88 ? -11.019 8.415 3.915 1.00 93.62 88 GLU A N 1
ATOM 697 C CA . GLU A 1 88 ? -12.157 9.335 3.755 1.00 93.62 88 GLU A CA 1
ATOM 698 C C . GLU A 1 88 ? -13.489 8.584 3.607 1.00 93.62 88 GLU A C 1
ATOM 700 O O . GLU A 1 88 ? -14.456 8.881 4.306 1.00 93.62 88 GLU A O 1
ATOM 705 N N . GLN A 1 89 ? -13.528 7.553 2.759 1.00 92.88 89 GLN A N 1
ATOM 706 C CA . GLN A 1 89 ? -14.720 6.719 2.545 1.00 92.88 89 GLN A CA 1
ATOM 707 C C . GLN A 1 89 ? -15.116 5.895 3.773 1.00 92.88 89 GLN A C 1
ATOM 709 O O . GLN A 1 89 ? -16.251 5.436 3.876 1.00 92.88 89 GLN A O 1
ATOM 714 N N . SER A 1 90 ? -14.183 5.686 4.698 1.00 90.00 90 SER A N 1
ATOM 715 C CA . SER A 1 90 ? -14.383 4.885 5.902 1.00 90.00 90 SER A CA 1
ATOM 716 C C . SER A 1 90 ? -14.853 5.686 7.117 1.00 90.00 90 SER A C 1
ATOM 718 O O . SER A 1 90 ? -14.745 5.165 8.225 1.00 90.00 90 SER A O 1
ATOM 720 N N . GLU A 1 91 ? -15.320 6.924 6.921 1.00 89.12 91 GLU A N 1
ATOM 721 C CA . GLU A 1 91 ? -15.635 7.885 7.993 1.00 89.12 91 GLU A CA 1
ATOM 722 C C . GLU A 1 91 ? -14.402 8.234 8.842 1.00 89.12 91 GLU A C 1
ATOM 724 O O . GLU A 1 91 ? -14.470 8.353 10.064 1.00 89.12 91 GLU A O 1
ATOM 729 N N . CYS A 1 92 ? -13.239 8.367 8.192 1.00 86.62 92 CYS A N 1
ATOM 730 C CA . CYS A 1 92 ? -11.963 8.654 8.850 1.00 86.62 92 CYS A CA 1
ATOM 731 C C . CYS A 1 92 ? -11.611 7.637 9.950 1.00 86.62 92 CYS A C 1
ATOM 733 O O . CYS A 1 92 ? -11.024 7.984 10.977 1.00 86.62 92 CYS A O 1
ATOM 735 N N . ARG A 1 93 ? -11.933 6.354 9.744 1.00 87.81 93 ARG A N 1
ATOM 736 C CA . ARG A 1 93 ? -11.398 5.291 10.600 1.00 87.81 93 ARG A CA 1
ATOM 737 C C . ARG A 1 93 ? -9.895 5.150 10.387 1.00 87.81 93 ARG A C 1
ATOM 739 O O . ARG A 1 93 ? -9.371 5.399 9.301 1.00 87.81 93 ARG A O 1
ATOM 746 N N . TYR A 1 94 ? -9.199 4.723 11.435 1.00 87.50 94 TYR A N 1
ATOM 747 C CA . TYR A 1 94 ? -7.758 4.526 11.378 1.00 87.50 94 TYR A CA 1
ATOM 748 C C . TYR A 1 94 ? -7.377 3.370 10.449 1.00 87.50 94 TYR A C 1
ATOM 750 O O . TYR A 1 94 ? -7.923 2.274 10.566 1.00 87.50 94 TYR A O 1
ATOM 758 N N . HIS A 1 95 ? -6.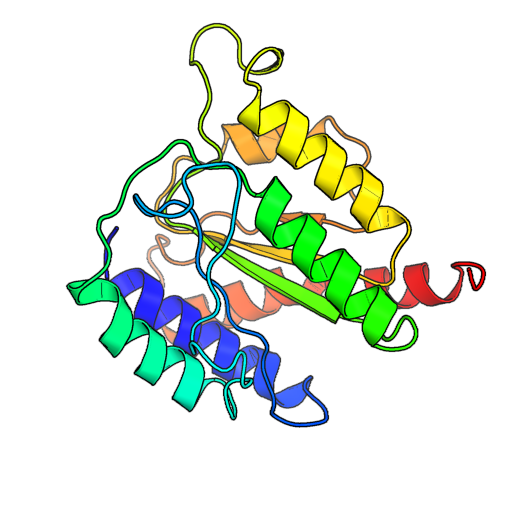424 3.613 9.548 1.00 88.81 95 HIS A N 1
ATOM 759 C CA . HIS A 1 95 ? -5.914 2.617 8.608 1.00 88.81 95 HIS A CA 1
ATOM 760 C C . HIS A 1 95 ? -4.392 2.498 8.675 1.00 88.81 95 HIS A C 1
ATOM 762 O O . HIS A 1 95 ? -3.667 3.455 8.953 1.00 88.81 95 HIS A O 1
ATOM 768 N N . VAL A 1 96 ? -3.902 1.303 8.342 1.00 87.44 96 VAL A N 1
ATOM 769 C CA . VAL A 1 96 ? -2.480 1.030 8.129 1.00 87.44 96 VAL A CA 1
ATOM 770 C C . VAL A 1 96 ? -2.292 0.617 6.673 1.00 87.44 96 VAL A C 1
ATOM 772 O O . VAL A 1 96 ? -2.731 -0.456 6.264 1.00 87.44 96 VAL A O 1
ATOM 775 N N . LEU A 1 97 ? -1.630 1.462 5.884 1.00 90.50 97 LEU A N 1
ATOM 776 C CA . LEU A 1 97 ? -1.186 1.120 4.539 1.00 90.50 97 LEU A CA 1
ATOM 777 C C . LEU A 1 97 ? 0.124 0.336 4.630 1.00 90.50 97 LEU A C 1
ATOM 779 O O . LEU A 1 97 ? 1.123 0.847 5.134 1.00 90.50 97 LEU A O 1
ATOM 783 N N . VAL A 1 98 ? 0.136 -0.880 4.083 1.00 87.62 98 VAL A N 1
ATOM 784 C CA . VAL A 1 98 ? 1.347 -1.697 3.955 1.00 87.62 98 VAL A CA 1
ATOM 785 C C . VAL A 1 98 ? 1.760 -1.763 2.487 1.00 87.62 98 VAL A C 1
ATOM 787 O O . VAL A 1 98 ? 1.070 -2.367 1.670 1.00 87.62 98 VAL A O 1
ATOM 790 N N . ILE A 1 99 ? 2.895 -1.153 2.149 1.00 88.06 99 ILE A N 1
ATOM 791 C CA . ILE A 1 99 ? 3.464 -1.160 0.796 1.00 88.06 99 ILE A CA 1
ATOM 792 C C . ILE A 1 99 ? 4.546 -2.233 0.737 1.00 88.06 99 ILE A C 1
ATOM 794 O O . ILE A 1 99 ? 5.492 -2.181 1.515 1.00 88.06 99 ILE A O 1
ATOM 798 N N . ILE A 1 100 ? 4.434 -3.186 -0.189 1.00 85.62 100 ILE A N 1
ATOM 799 C CA . ILE A 1 100 ? 5.471 -4.196 -0.436 1.00 85.62 100 ILE A CA 1
ATOM 800 C C . ILE A 1 100 ? 6.157 -3.870 -1.761 1.00 85.62 100 ILE A C 1
ATOM 802 O O . ILE A 1 100 ? 5.524 -3.950 -2.812 1.00 85.62 100 ILE A O 1
ATOM 806 N N . ALA A 1 101 ? 7.441 -3.514 -1.716 1.00 82.81 101 ALA A N 1
ATOM 807 C CA . ALA A 1 101 ? 8.213 -3.117 -2.896 1.00 82.81 101 ALA A CA 1
ATOM 808 C C . ALA A 1 101 ? 9.589 -3.803 -2.938 1.00 82.81 101 ALA A C 1
ATOM 810 O O . ALA A 1 101 ? 10.212 -4.048 -1.901 1.00 82.81 101 ALA A O 1
ATOM 811 N N . ASP A 1 102 ? 10.075 -4.124 -4.143 1.00 75.50 102 ASP A N 1
ATOM 812 C CA . ASP A 1 102 ? 11.386 -4.758 -4.350 1.00 75.50 102 ASP A CA 1
ATOM 813 C C . ASP A 1 102 ? 12.534 -3.758 -4.564 1.00 75.50 102 ASP A C 1
ATOM 815 O O . ASP A 1 102 ? 13.693 -4.159 -4.484 1.00 75.50 102 ASP A O 1
ATOM 819 N N . GLY A 1 103 ? 12.229 -2.472 -4.745 1.00 72.69 103 GLY A N 1
ATOM 820 C CA . GLY A 1 103 ? 13.210 -1.396 -4.853 1.00 72.69 103 GLY A CA 1
ATOM 821 C C . GLY A 1 103 ? 12.617 -0.014 -4.547 1.00 72.69 103 GLY A C 1
ATOM 822 O O . GLY A 1 103 ? 11.395 0.119 -4.404 1.00 72.69 103 GLY A O 1
ATOM 823 N N . PRO A 1 104 ? 13.475 1.012 -4.409 1.00 73.25 104 PRO A N 1
ATOM 824 C CA . PRO A 1 104 ? 13.056 2.361 -4.050 1.00 73.25 104 PRO A CA 1
ATOM 825 C C . PRO A 1 104 ? 12.251 3.039 -5.165 1.00 73.25 104 PRO A C 1
ATOM 827 O O . PRO A 1 104 ? 12.191 2.580 -6.307 1.00 73.25 104 PRO A O 1
ATOM 830 N N . VAL A 1 105 ? 11.653 4.182 -4.820 1.00 78.94 105 VAL A N 1
ATOM 831 C CA . VAL A 1 105 ? 11.059 5.123 -5.781 1.00 78.94 105 VAL A CA 1
ATOM 832 C C . VAL A 1 105 ? 12.078 5.439 -6.877 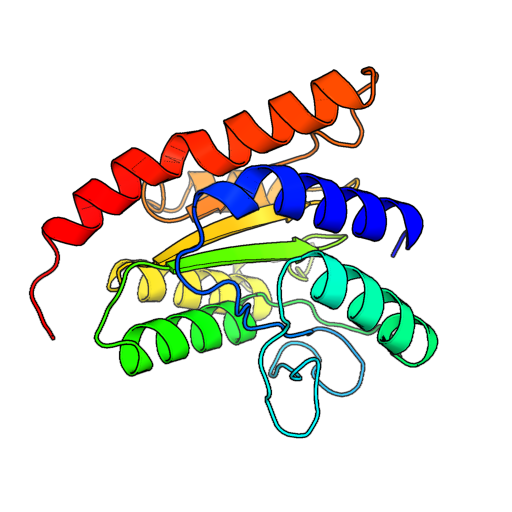1.00 78.94 105 VAL A C 1
ATOM 834 O O . VAL A 1 105 ? 13.249 5.689 -6.584 1.00 78.94 105 VAL A O 1
ATOM 837 N N . THR A 1 106 ? 11.651 5.429 -8.143 1.00 79.06 106 THR A N 1
ATOM 838 C CA . THR A 1 106 ? 12.568 5.690 -9.257 1.00 79.06 106 THR A CA 1
ATOM 839 C C . THR A 1 106 ? 13.151 7.092 -9.131 1.00 79.06 106 THR A C 1
ATOM 841 O O . THR A 1 106 ? 12.435 8.087 -9.010 1.00 79.06 106 THR A O 1
ATOM 844 N N . ALA A 1 107 ? 14.476 7.171 -9.163 1.00 70.38 107 ALA A N 1
ATOM 845 C CA . ALA A 1 107 ? 15.210 8.408 -8.991 1.00 70.38 107 ALA A CA 1
ATOM 846 C C . ALA A 1 107 ? 16.191 8.600 -10.143 1.00 70.38 107 ALA A C 1
ATOM 848 O O . ALA A 1 107 ? 16.855 7.654 -10.565 1.00 70.38 107 ALA A O 1
ATOM 849 N N . ASN A 1 108 ? 16.311 9.832 -10.637 1.00 66.50 108 ASN A N 1
ATOM 850 C CA . ASN A 1 108 ? 17.418 10.179 -11.515 1.00 66.50 108 ASN A CA 1
ATOM 851 C C . ASN A 1 108 ? 18.678 10.352 -10.654 1.00 66.50 108 ASN A C 1
ATOM 853 O O . ASN A 1 108 ? 18.715 11.241 -9.802 1.00 66.50 108 ASN A O 1
ATOM 857 N N . ALA A 1 109 ? 19.687 9.504 -10.872 1.00 59.91 109 ALA A N 1
ATOM 858 C CA . ALA A 1 109 ? 20.890 9.412 -10.041 1.00 59.91 109 ALA A CA 1
ATOM 859 C C . ALA A 1 109 ? 21.642 10.746 -9.877 1.00 59.91 109 ALA A C 1
ATOM 861 O O . ALA A 1 109 ? 22.302 10.951 -8.863 1.00 59.91 109 ALA A O 1
ATOM 862 N N . SER A 1 110 ? 21.529 11.666 -10.840 1.00 58.72 110 SER A N 1
ATOM 863 C CA . SER A 1 110 ? 22.230 12.953 -10.795 1.00 58.72 110 SER A CA 1
ATOM 864 C C . SER A 1 110 ? 21.465 14.063 -10.064 1.00 58.72 110 SER A C 1
ATOM 866 O O . SER A 1 110 ? 22.087 15.038 -9.659 1.00 58.72 110 SER A O 1
ATOM 868 N N . LEU A 1 111 ? 20.138 13.957 -9.901 1.00 63.75 111 LEU A N 1
ATOM 869 C CA . LEU A 1 111 ? 19.285 15.041 -9.384 1.00 63.75 111 LEU A CA 1
ATOM 870 C C . LEU A 1 111 ? 18.081 14.479 -8.615 1.00 63.75 111 LEU A C 1
ATOM 872 O O . LEU A 1 111 ? 16.928 14.627 -9.019 1.00 63.75 111 LEU A O 1
ATOM 876 N N . LEU A 1 112 ? 18.354 13.834 -7.482 1.00 62.91 112 LEU A N 1
ATOM 877 C CA . LEU A 1 112 ? 17.350 13.157 -6.654 1.00 62.91 112 LEU A CA 1
ATOM 878 C C . LEU A 1 112 ? 16.171 14.069 -6.266 1.00 62.91 112 LEU A C 1
ATOM 880 O O . LEU A 1 112 ? 15.016 13.683 -6.429 1.00 62.91 112 LEU A O 1
ATOM 884 N N . PHE A 1 113 ? 16.449 15.316 -5.874 1.00 61.38 113 PHE A N 1
ATOM 885 C CA . PHE A 1 113 ? 15.428 16.321 -5.540 1.00 61.38 113 PHE A CA 1
ATOM 886 C C . PHE A 1 113 ? 14.607 16.816 -6.742 1.00 61.38 113 PHE A C 1
ATOM 888 O O . PHE A 1 113 ? 13.564 17.439 -6.558 1.00 61.38 113 PHE A O 1
ATOM 895 N N . GLN A 1 114 ? 15.057 16.551 -7.971 1.00 67.00 114 GLN A N 1
ATOM 896 C CA . GLN A 1 114 ? 14.321 16.879 -9.194 1.00 67.00 114 GLN A CA 1
ATOM 897 C C . GLN A 1 114 ? 13.614 15.658 -9.790 1.00 67.00 114 GLN A C 1
ATOM 899 O O . GLN A 1 114 ? 12.924 15.808 -10.797 1.00 67.00 114 GLN A O 1
ATOM 904 N N . SER A 1 115 ? 13.747 14.465 -9.188 1.00 81.94 115 SER A N 1
ATOM 905 C CA . SER A 1 115 ? 12.979 13.296 -9.621 1.00 81.94 115 SER A CA 1
ATOM 906 C C . SER A 1 115 ? 11.486 13.550 -9.379 1.00 81.94 115 SER A C 1
ATOM 908 O O . SER A 1 115 ? 11.069 13.683 -8.220 1.00 81.94 115 SER A O 1
ATOM 910 N N . PRO A 1 116 ? 10.649 13.581 -10.435 1.00 87.25 116 PRO A N 1
ATOM 911 C CA . PRO A 1 116 ? 9.214 13.791 -10.280 1.00 87.25 116 PRO A CA 1
ATOM 912 C C . PRO A 1 116 ? 8.564 12.728 -9.388 1.00 87.25 116 PRO A C 1
ATOM 914 O O . PRO A 1 116 ? 7.640 13.039 -8.640 1.00 87.25 116 PRO A O 1
ATOM 917 N N . GLN A 1 117 ? 9.052 11.485 -9.428 1.00 87.44 117 GLN A N 1
ATOM 918 C CA . GLN A 1 117 ? 8.501 10.375 -8.649 1.00 87.44 117 GLN A CA 1
ATOM 919 C C . GLN A 1 117 ? 8.792 10.514 -7.153 1.00 87.44 117 GLN A C 1
ATOM 921 O O . GLN A 1 117 ? 7.913 10.216 -6.337 1.00 87.44 117 GLN A O 1
ATOM 926 N N . ILE A 1 118 ? 9.994 10.984 -6.795 1.00 83.00 118 ILE A N 1
ATOM 927 C CA . ILE A 1 118 ? 10.364 11.271 -5.401 1.00 83.00 118 ILE A CA 1
ATOM 928 C C . ILE A 1 118 ? 9.492 12.403 -4.878 1.00 83.00 118 ILE A C 1
ATOM 930 O O . ILE A 1 118 ? 8.830 12.227 -3.858 1.00 83.00 118 ILE A O 1
ATOM 934 N N . LYS A 1 119 ? 9.427 13.523 -5.608 1.00 85.56 119 LYS A N 1
ATOM 935 C CA . LYS A 1 119 ? 8.632 14.682 -5.196 1.00 85.56 119 LYS A CA 1
ATOM 936 C C . LYS A 1 119 ? 7.164 14.315 -4.972 1.00 85.56 119 LYS A C 1
ATOM 938 O O . LYS A 1 119 ? 6.644 14.557 -3.893 1.00 85.56 119 LYS A O 1
ATOM 943 N N . LYS A 1 120 ? 6.530 13.638 -5.937 1.00 90.12 120 LYS A N 1
ATOM 944 C CA . LYS A 1 120 ? 5.138 13.176 -5.802 1.00 90.12 120 LYS A CA 1
ATOM 945 C C . LYS A 1 120 ? 4.938 12.262 -4.596 1.00 90.12 120 LYS A C 1
ATOM 947 O O . LYS A 1 120 ? 3.947 12.387 -3.888 1.00 90.12 120 LYS A O 1
ATOM 952 N N . THR A 1 121 ? 5.873 11.340 -4.361 1.00 88.81 121 THR A N 1
ATOM 953 C CA . THR A 1 121 ? 5.795 10.436 -3.207 1.00 88.81 121 THR A CA 1
ATOM 954 C C . THR A 1 121 ? 5.863 11.225 -1.900 1.00 88.81 121 THR A C 1
ATOM 956 O O . THR A 1 121 ? 5.060 10.975 -1.008 1.00 88.81 121 THR A O 1
ATOM 959 N N . ILE A 1 122 ? 6.765 12.204 -1.795 1.00 84.19 122 ILE A N 1
ATOM 960 C CA . ILE A 1 122 ? 6.878 13.077 -0.619 1.00 84.19 122 ILE A CA 1
ATOM 961 C C . ILE A 1 122 ? 5.596 13.885 -0.423 1.00 84.19 122 ILE A C 1
ATOM 963 O O . ILE A 1 122 ? 5.054 13.889 0.679 1.00 84.19 122 ILE A O 1
ATOM 967 N N . ASP A 1 123 ? 5.086 14.519 -1.477 1.00 88.06 123 ASP A N 1
ATOM 968 C CA . ASP A 1 123 ? 3.864 15.323 -1.413 1.00 88.06 123 ASP A CA 1
ATOM 969 C C . ASP A 1 123 ? 2.676 14.473 -0.922 1.00 88.06 123 ASP A C 1
ATOM 971 O O . ASP A 1 123 ? 1.930 14.894 -0.034 1.00 88.06 123 ASP A O 1
ATOM 975 N N . ALA A 1 124 ? 2.550 13.234 -1.410 1.00 91.44 124 ALA A N 1
ATOM 976 C CA . ALA A 1 124 ? 1.530 12.290 -0.955 1.00 91.44 124 ALA A CA 1
ATOM 977 C C . ALA A 1 124 ? 1.718 11.878 0.517 1.00 91.44 124 ALA A C 1
ATOM 979 O O . ALA A 1 124 ? 0.745 11.821 1.269 1.00 91.44 124 ALA A O 1
ATOM 980 N N . ILE A 1 125 ? 2.957 11.637 0.959 1.00 86.81 125 ILE A N 1
ATOM 981 C CA . ILE A 1 125 ? 3.276 11.336 2.364 1.00 86.81 125 ILE A CA 1
ATOM 982 C C . ILE A 1 125 ? 2.928 12.522 3.271 1.00 86.81 125 ILE A C 1
ATOM 984 O O . ILE A 1 125 ? 2.349 12.327 4.338 1.00 86.81 125 ILE A O 1
ATOM 988 N N . VAL A 1 126 ? 3.263 13.749 2.864 1.00 86.31 126 VAL A N 1
ATOM 989 C CA . VAL A 1 126 ? 2.933 14.968 3.614 1.00 86.31 126 VAL A CA 1
ATOM 990 C C . VAL A 1 126 ? 1.420 15.123 3.721 1.00 86.31 126 VAL A C 1
ATOM 992 O O . VAL A 1 126 ? 0.919 15.342 4.823 1.00 86.31 126 VAL A O 1
ATOM 995 N N . LYS A 1 127 ? 0.690 14.926 2.618 1.00 89.44 127 LYS A N 1
ATOM 996 C CA . LYS A 1 127 ? -0.779 14.956 2.597 1.00 89.44 127 LYS A CA 1
ATOM 997 C C . LYS A 1 127 ? -1.390 13.894 3.516 1.00 89.44 127 LYS A C 1
ATOM 999 O O . LYS A 1 127 ? -2.331 14.190 4.245 1.00 89.44 127 LYS A O 1
ATOM 1004 N N . ALA A 1 128 ? -0.838 12.680 3.539 1.00 89.00 128 ALA A N 1
ATOM 1005 C CA . ALA A 1 128 ? -1.327 11.581 4.376 1.00 89.00 128 ALA A CA 1
ATOM 1006 C C . ALA A 1 128 ? -1.310 11.892 5.885 1.00 89.00 128 ALA A C 1
ATOM 1008 O O . ALA A 1 128 ? -2.066 11.282 6.635 1.00 89.00 128 ALA A O 1
ATOM 1009 N N . ARG A 1 129 ? -0.503 12.862 6.341 1.00 83.38 129 ARG A N 1
ATOM 1010 C CA . ARG A 1 129 ? -0.424 13.274 7.757 1.00 83.38 129 ARG A CA 1
ATOM 1011 C C . ARG A 1 129 ? -1.708 13.892 8.294 1.00 83.38 129 ARG A C 1
ATOM 1013 O O . ARG A 1 129 ? -1.897 13.949 9.504 1.00 83.38 129 ARG A O 1
ATOM 1020 N N . GLU A 1 130 ? -2.550 14.398 7.404 1.00 85.38 130 GLU A N 1
ATOM 1021 C CA . GLU A 1 130 ? -3.827 15.012 7.759 1.00 85.38 130 GLU A CA 1
ATOM 1022 C C . GLU A 1 130 ? -4.928 13.971 7.994 1.00 85.38 130 GLU A C 1
ATOM 1024 O O . GLU A 1 130 ? -6.046 14.333 8.351 1.00 85.38 130 GLU A O 1
ATOM 1029 N N . TYR A 1 131 ? -4.613 12.689 7.797 1.00 88.56 131 TYR A N 1
ATOM 1030 C CA . TYR A 1 131 ? -5.549 11.581 7.876 1.00 88.56 131 TYR A CA 1
ATOM 1031 C C . TYR A 1 131 ? -5.123 10.597 8.969 1.00 88.56 131 TYR A C 1
ATOM 1033 O O . TYR A 1 131 ? -3.932 10.486 9.278 1.00 88.56 131 TYR A O 1
ATOM 1041 N N . PRO A 1 132 ? -6.073 9.837 9.542 1.00 89.56 132 PRO A N 1
ATOM 1042 C CA . PRO A 1 132 ? -5.780 8.731 10.443 1.00 89.56 132 PRO A CA 1
ATOM 1043 C C . PRO A 1 132 ? -5.188 7.535 9.679 1.00 89.56 132 PRO A C 1
ATOM 1045 O O . PRO A 1 132 ? -5.786 6.467 9.570 1.00 89.56 132 PRO A O 1
ATOM 1048 N N . LEU A 1 133 ? -3.996 7.735 9.118 1.00 87.69 133 LEU A N 1
ATOM 1049 C CA . LEU A 1 133 ? -3.306 6.807 8.237 1.00 87.69 133 LEU A CA 1
ATOM 1050 C C . LEU A 1 133 ? -1.853 6.632 8.679 1.00 87.69 133 LEU A C 1
ATOM 1052 O O . LEU A 1 133 ? -1.080 7.589 8.743 1.00 87.69 133 LEU A O 1
ATOM 1056 N N . SER A 1 134 ? -1.469 5.383 8.911 1.00 86.00 134 SER A N 1
ATOM 1057 C CA . SER A 1 134 ? -0.074 4.986 9.076 1.00 86.00 134 SER A CA 1
ATOM 1058 C C . SER A 1 134 ? 0.432 4.287 7.830 1.00 86.00 134 SER A C 1
ATOM 1060 O O . SER A 1 134 ? -0.246 3.416 7.294 1.00 86.00 134 SER A O 1
ATOM 1062 N N . ILE A 1 135 ? 1.642 4.625 7.389 1.00 84.44 135 ILE A N 1
ATOM 1063 C CA . ILE A 1 135 ? 2.259 3.994 6.217 1.00 84.44 135 ILE A CA 1
ATOM 1064 C C . ILE A 1 135 ? 3.464 3.169 6.666 1.00 84.44 135 ILE A C 1
ATOM 1066 O O . ILE A 1 135 ? 4.376 3.692 7.310 1.00 84.44 135 ILE A O 1
ATOM 1070 N N . VAL A 1 136 ? 3.461 1.886 6.306 1.00 80.38 136 VAL A N 1
ATOM 1071 C CA . VAL A 1 136 ? 4.538 0.924 6.546 1.00 80.38 136 VAL A CA 1
ATOM 1072 C C . VAL A 1 136 ? 5.037 0.409 5.203 1.00 80.38 136 VAL A C 1
ATOM 1074 O O . VAL A 1 136 ? 4.276 -0.183 4.440 1.00 80.38 136 VAL A O 1
ATOM 1077 N N . VAL A 1 137 ? 6.324 0.586 4.913 1.00 75.88 137 VAL A N 1
ATOM 1078 C CA . VAL A 1 137 ? 6.930 0.036 3.688 1.00 75.88 137 VAL A CA 1
ATOM 1079 C C . VAL A 1 137 ? 7.748 -1.206 4.033 1.00 75.88 137 VAL A C 1
ATOM 1081 O O . VAL A 1 137 ? 8.791 -1.119 4.682 1.00 75.88 137 VAL A O 1
ATOM 1084 N N . GLY A 1 138 ? 7.251 -2.368 3.608 1.00 67.25 138 GLY A N 1
ATOM 1085 C CA . GLY A 1 138 ? 7.941 -3.650 3.627 1.00 67.25 138 GLY A CA 1
ATOM 1086 C C . GLY A 1 138 ? 8.794 -3.811 2.374 1.00 67.25 138 GLY A C 1
ATOM 1087 O O . GLY A 1 138 ? 8.314 -3.713 1.248 1.00 67.25 138 GLY A O 1
ATOM 1088 N N . VAL A 1 139 ? 10.082 -4.047 2.566 1.00 65.88 139 VAL A N 1
ATOM 1089 C CA . VAL A 1 139 ? 11.075 -3.802 1.523 1.00 65.88 139 VAL A CA 1
ATOM 1090 C C . VAL A 1 139 ? 11.954 -5.016 1.260 1.00 65.88 139 VAL A C 1
ATOM 1092 O O . VAL A 1 139 ? 12.326 -5.742 2.187 1.00 65.88 139 VAL A O 1
ATOM 1095 N N . GLY A 1 140 ? 12.210 -5.270 -0.026 1.00 60.66 140 GLY A N 1
ATOM 1096 C CA . GLY A 1 140 ? 13.132 -6.293 -0.522 1.00 60.66 140 GLY A CA 1
ATOM 1097 C C . GLY A 1 140 ? 14.609 -5.959 -0.269 1.00 60.66 140 GLY A C 1
ATOM 1098 O O . GLY A 1 140 ? 14.932 -5.160 0.607 1.00 60.66 140 GLY A O 1
ATOM 1099 N N . ASP A 1 141 ? 15.515 -6.559 -1.042 1.00 60.66 141 ASP A N 1
ATOM 1100 C CA . ASP A 1 141 ? 16.965 -6.528 -0.773 1.00 60.66 141 ASP A CA 1
ATOM 1101 C C . ASP A 1 141 ? 17.638 -5.145 -0.960 1.00 60.66 141 ASP A C 1
ATOM 1103 O O . ASP A 1 141 ? 18.768 -4.953 -0.519 1.00 60.66 141 ASP A O 1
ATOM 1107 N N . GLY A 1 142 ? 16.945 -4.153 -1.531 1.00 60.12 142 GLY A N 1
ATOM 1108 C CA . GLY A 1 142 ? 17.446 -2.776 -1.651 1.00 60.12 142 GLY A CA 1
ATOM 1109 C C . GLY A 1 142 ? 18.274 -2.512 -2.907 1.00 60.12 142 GLY A C 1
ATOM 1110 O O . GLY A 1 142 ? 18.223 -3.309 -3.848 1.00 60.12 142 GLY A O 1
ATOM 1111 N N . PRO A 1 143 ? 18.995 -1.374 -2.971 1.00 66.44 143 PRO A N 1
ATOM 1112 C CA . PRO A 1 143 ? 19.355 -0.463 -1.871 1.00 66.44 143 PRO A CA 1
ATOM 1113 C C . PRO A 1 143 ? 18.221 0.471 -1.416 1.00 66.44 143 PRO A C 1
ATOM 1115 O O . PRO A 1 143 ? 17.391 0.894 -2.218 1.00 66.44 143 PRO A O 1
ATOM 1118 N N . TRP A 1 144 ? 18.216 0.825 -0.126 1.00 70.06 144 TRP A N 1
ATOM 1119 C CA . TRP A 1 144 ? 17.186 1.673 0.499 1.00 70.06 144 TRP A CA 1
ATOM 1120 C C . TRP A 1 144 ? 17.732 2.924 1.187 1.00 70.06 144 TRP A C 1
ATOM 1122 O O . TRP A 1 144 ? 16.946 3.792 1.561 1.00 70.06 144 TRP A O 1
ATOM 1132 N N . ASP A 1 145 ? 19.056 3.049 1.294 1.00 70.25 145 ASP A N 1
ATOM 1133 C CA . ASP A 1 145 ? 19.739 4.125 2.025 1.00 70.25 145 ASP A CA 1
ATOM 1134 C C . ASP A 1 145 ? 19.308 5.510 1.536 1.00 70.25 145 ASP A C 1
ATOM 1136 O O . ASP A 1 145 ? 19.150 6.449 2.306 1.00 70.25 145 ASP A O 1
ATOM 1140 N N . MET A 1 146 ? 19.053 5.625 0.232 1.00 66.69 146 MET A N 1
ATOM 1141 C CA . MET A 1 146 ? 18.542 6.846 -0.371 1.00 66.69 146 MET A CA 1
ATOM 1142 C C . MET A 1 146 ? 17.164 7.201 0.193 1.00 66.69 146 MET A C 1
ATOM 1144 O O . MET A 1 146 ? 16.965 8.302 0.680 1.00 66.69 146 MET A O 1
ATOM 1148 N N . MET A 1 147 ? 16.217 6.269 0.190 1.00 67.62 147 MET A N 1
ATOM 1149 C CA . MET A 1 147 ? 14.880 6.536 0.711 1.00 67.62 147 MET A CA 1
ATOM 1150 C C . MET A 1 147 ? 14.899 6.793 2.229 1.00 67.62 147 MET A C 1
ATOM 1152 O O . MET A 1 147 ? 14.165 7.659 2.693 1.00 67.62 147 MET A O 1
ATOM 1156 N N . GLU A 1 148 ? 15.771 6.115 2.983 1.00 69.38 148 GLU A N 1
ATOM 1157 C CA . GLU A 1 148 ? 15.984 6.370 4.417 1.00 69.38 148 GLU A CA 1
ATOM 1158 C C . GLU A 1 148 ? 16.512 7.780 4.686 1.00 69.38 148 GLU A C 1
ATOM 1160 O O . GLU A 1 148 ? 15.909 8.521 5.462 1.00 69.38 148 GLU A O 1
ATOM 1165 N N . ASN A 1 149 ? 17.588 8.183 4.008 1.00 67.50 149 ASN A N 1
ATOM 1166 C CA . ASN A 1 149 ? 18.177 9.513 4.166 1.00 67.50 149 ASN A CA 1
ATOM 1167 C C . ASN A 1 149 ? 17.174 10.613 3.804 1.00 67.50 149 ASN A C 1
ATOM 1169 O O . ASN A 1 149 ? 17.005 11.569 4.554 1.00 67.50 149 ASN A O 1
ATOM 1173 N N . PHE A 1 150 ? 16.436 10.432 2.707 1.00 64.69 150 PHE A N 1
ATOM 1174 C CA . PHE A 1 150 ? 15.421 11.393 2.278 1.00 64.69 150 PHE A CA 1
ATOM 1175 C C . PHE A 1 150 ? 14.247 11.519 3.259 1.00 64.69 150 PHE A C 1
ATOM 1177 O O . PHE A 1 150 ? 13.676 12.598 3.377 1.00 64.69 150 PHE A O 1
ATOM 1184 N N . LEU A 1 151 ? 13.870 10.452 3.967 1.00 64.31 151 LEU A N 1
ATOM 1185 C CA . LEU A 1 151 ? 12.794 10.500 4.963 1.00 64.31 151 LEU A CA 1
ATOM 1186 C C . LEU A 1 151 ? 13.251 11.054 6.316 1.00 64.31 151 LEU A C 1
ATOM 1188 O O . LEU A 1 151 ? 12.418 11.601 7.034 1.00 64.31 151 LEU A O 1
ATOM 1192 N N . ASN A 1 152 ? 14.539 10.938 6.649 1.00 64.44 152 ASN A N 1
ATOM 1193 C CA . ASN A 1 152 ? 15.120 11.548 7.849 1.00 64.44 152 ASN A CA 1
ATOM 1194 C C . ASN A 1 152 ? 15.176 13.084 7.746 1.00 64.44 152 ASN A C 1
ATOM 1196 O O . ASN A 1 152 ? 15.012 13.767 8.755 1.00 64.44 152 ASN A O 1
ATOM 1200 N N . ASP A 1 153 ? 15.362 13.622 6.536 1.00 58.31 153 ASP A N 1
ATOM 1201 C CA . ASP A 1 153 ? 15.445 15.071 6.282 1.00 58.31 153 ASP A CA 1
ATOM 1202 C C . ASP A 1 153 ? 14.078 15.768 6.213 1.00 58.31 153 ASP A C 1
ATOM 1204 O O . ASP A 1 153 ? 13.979 16.994 6.312 1.00 58.31 153 ASP A O 1
ATOM 1208 N N . VAL A 1 154 ? 12.998 15.005 6.049 1.00 57.78 154 VAL A N 1
ATOM 1209 C CA . VAL A 1 154 ? 11.640 15.543 6.077 1.00 57.78 154 VAL A CA 1
ATOM 1210 C C . VAL A 1 154 ? 11.085 15.322 7.494 1.00 57.78 154 VAL A C 1
ATOM 1212 O O . VAL A 1 154 ? 11.251 14.239 8.052 1.00 57.78 154 VAL A O 1
ATOM 1215 N N . PRO A 1 155 ? 10.393 16.295 8.120 1.00 55.66 155 PRO A N 1
ATOM 1216 C CA . PRO A 1 155 ? 9.787 16.131 9.447 1.00 55.66 155 PRO A CA 1
ATOM 1217 C C . PRO A 1 155 ? 8.551 15.202 9.403 1.00 55.66 155 PRO A C 1
ATOM 1219 O O . PRO A 1 155 ? 7.440 15.603 9.754 1.00 55.66 155 PRO A O 1
ATOM 1222 N N . VAL A 1 156 ? 8.726 13.965 8.927 1.00 54.97 156 VAL A N 1
ATOM 1223 C CA . VAL A 1 156 ? 7.720 12.899 8.714 1.00 54.97 156 VAL A CA 1
ATOM 1224 C C . VAL A 1 156 ? 7.725 11.885 9.861 1.00 54.97 156 VAL A C 1
ATOM 1226 O O . VAL A 1 156 ? 7.061 10.854 9.794 1.00 54.97 156 VAL A O 1
ATOM 1229 N N . HIS A 1 157 ? 8.483 12.162 10.923 1.00 53.34 157 HIS A N 1
ATOM 1230 C CA . HIS A 1 157 ? 8.895 11.166 11.910 1.00 53.34 157 HIS A CA 1
ATOM 1231 C C . HIS A 1 157 ? 7.745 10.390 12.571 1.00 53.34 157 HIS A C 1
ATOM 1233 O O . HIS A 1 157 ? 7.954 9.243 12.986 1.00 53.34 157 HIS A O 1
ATOM 1239 N N . ASP A 1 158 ? 6.539 10.962 12.609 1.00 56.44 158 ASP A N 1
ATOM 1240 C CA . ASP A 1 158 ? 5.397 10.317 13.239 1.00 56.44 158 ASP A CA 1
ATOM 1241 C C . ASP A 1 158 ? 4.582 9.451 12.280 1.00 56.44 158 ASP A C 1
ATOM 1243 O O . ASP A 1 158 ? 4.425 8.289 12.609 1.00 56.44 158 ASP A O 1
ATOM 1247 N N . SER A 1 159 ? 4.128 9.904 11.104 1.00 55.78 159 SER A N 1
ATOM 1248 C CA . SER A 1 159 ? 3.122 9.175 10.286 1.00 55.78 159 SER A CA 1
ATOM 1249 C C . SER A 1 159 ? 3.673 8.131 9.298 1.00 55.78 159 SER A C 1
ATOM 1251 O O . SER A 1 159 ? 2.926 7.267 8.837 1.00 55.78 159 SER A O 1
ATOM 1253 N N . PHE A 1 160 ? 4.969 8.171 8.976 1.00 62.88 160 PHE A N 1
ATOM 1254 C CA . PHE A 1 160 ? 5.584 7.265 7.998 1.00 62.88 160 PHE A CA 1
ATOM 1255 C C . PHE A 1 160 ? 6.667 6.416 8.663 1.00 62.88 160 PHE A C 1
ATOM 1257 O O . PHE A 1 160 ? 7.605 6.953 9.256 1.00 62.88 160 PHE A O 1
ATOM 1264 N N . LYS A 1 161 ? 6.558 5.087 8.572 1.00 65.44 161 LYS A N 1
ATOM 1265 C CA . LYS A 1 161 ? 7.614 4.165 9.004 1.00 65.44 161 LYS A CA 1
ATOM 1266 C C . LYS A 1 161 ? 8.140 3.395 7.809 1.00 65.44 161 LYS A C 1
ATOM 1268 O O . LYS A 1 161 ? 7.450 2.602 7.170 1.00 65.44 161 LYS A O 1
ATOM 1273 N N . PHE A 1 162 ? 9.408 3.634 7.534 1.00 61.59 162 PHE A N 1
ATOM 1274 C CA . PHE A 1 162 ? 10.154 2.894 6.547 1.00 61.59 162 PHE A CA 1
ATOM 1275 C C . PHE A 1 162 ? 10.883 1.731 7.217 1.00 61.59 162 PHE A C 1
ATOM 1277 O O . PHE A 1 162 ? 11.549 1.948 8.229 1.00 61.59 162 PHE A O 1
ATOM 1284 N N . GLN A 1 163 ? 10.761 0.510 6.680 1.00 59.97 163 GLN A N 1
ATOM 1285 C CA . GLN A 1 163 ? 11.350 -0.667 7.317 1.00 59.97 163 GLN A CA 1
ATOM 1286 C C . GLN A 1 163 ? 12.284 -1.479 6.415 1.00 59.97 163 GLN A C 1
ATOM 1288 O O . GLN A 1 163 ? 12.035 -2.652 6.145 1.00 59.97 163 GLN A O 1
ATOM 1293 N N . ALA A 1 164 ? 13.421 -0.865 6.074 1.00 54.28 164 ALA A N 1
ATOM 1294 C CA . ALA A 1 164 ? 14.696 -1.466 5.663 1.00 54.28 164 ALA A CA 1
ATOM 1295 C C . ALA A 1 164 ? 14.981 -2.908 6.132 1.00 54.28 164 ALA A C 1
ATOM 1297 O O . ALA A 1 164 ? 15.243 -3.139 7.313 1.00 54.28 164 ALA A O 1
ATOM 1298 N N . ASN A 1 165 ? 15.092 -3.856 5.193 1.00 59.94 165 ASN A N 1
ATOM 1299 C CA . ASN A 1 165 ? 16.234 -4.777 5.167 1.00 59.94 165 ASN A CA 1
ATOM 1300 C C . ASN A 1 165 ? 16.269 -5.879 6.252 1.00 59.94 165 ASN A C 1
ATOM 1302 O O . ASN A 1 165 ? 17.325 -6.422 6.560 1.00 59.94 165 ASN A O 1
ATOM 1306 N N . ILE A 1 166 ? 15.137 -6.239 6.870 1.00 66.69 166 ILE A N 1
ATOM 1307 C CA . ILE A 1 166 ? 15.099 -7.324 7.878 1.00 66.69 166 ILE A CA 1
ATOM 1308 C C . ILE A 1 166 ? 15.208 -8.705 7.218 1.00 66.69 166 ILE A C 1
ATOM 1310 O O . ILE A 1 166 ? 15.832 -9.617 7.763 1.00 66.69 166 ILE A O 1
ATOM 1314 N N . MET A 1 167 ? 14.632 -8.861 6.025 1.00 64.19 167 MET A N 1
ATOM 1315 C CA . MET A 1 167 ? 14.543 -10.159 5.352 1.00 64.19 167 MET A CA 1
ATOM 1316 C C . MET A 1 167 ? 15.877 -10.647 4.767 1.00 64.19 167 MET A C 1
ATOM 1318 O O . MET A 1 167 ? 16.066 -11.860 4.635 1.00 64.19 167 MET A O 1
ATOM 1322 N N . SER A 1 168 ? 16.813 -9.737 4.497 1.00 63.88 168 SER A N 1
ATOM 1323 C CA . SER A 1 168 ? 18.159 -10.024 3.980 1.00 63.88 168 SER A CA 1
ATOM 1324 C C . SER A 1 168 ? 19.168 -10.408 5.075 1.00 63.88 168 SER A C 1
ATOM 1326 O O . SER A 1 168 ? 20.195 -11.017 4.780 1.00 63.88 168 SER A O 1
ATOM 1328 N N . LYS A 1 169 ? 18.885 -10.103 6.354 1.00 70.19 169 LYS A N 1
ATOM 1329 C CA . LYS A 1 169 ? 19.796 -10.387 7.479 1.00 70.19 169 LYS A CA 1
ATOM 1330 C C . LYS A 1 169 ? 20.062 -11.886 7.618 1.00 70.19 169 LYS A C 1
ATOM 1332 O O . LYS A 1 169 ? 19.180 -12.705 7.363 1.00 70.19 169 LYS A O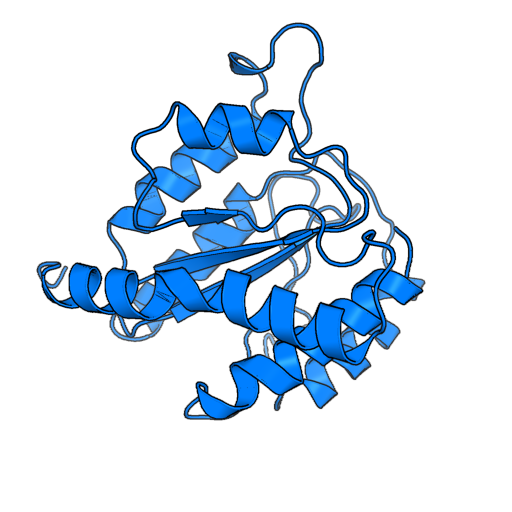 1
ATOM 1337 N N . ASN A 1 170 ? 21.254 -12.276 8.064 1.00 73.75 170 ASN A N 1
ATOM 1338 C CA . ASN A 1 170 ? 21.559 -13.683 8.335 1.00 73.75 170 ASN A CA 1
ATOM 1339 C C . ASN A 1 170 ? 20.968 -14.111 9.692 1.00 73.75 170 ASN A C 1
ATOM 1341 O O . ASN A 1 170 ? 21.625 -14.040 10.726 1.00 73.75 170 ASN A O 1
ATOM 1345 N N . MET A 1 171 ? 19.685 -14.467 9.690 1.00 78.62 171 MET A N 1
ATOM 1346 C CA . MET A 1 171 ? 18.898 -14.842 10.867 1.00 78.62 171 MET A CA 1
ATOM 1347 C C . MET A 1 171 ? 17.958 -15.996 10.509 1.00 78.62 171 MET A C 1
ATOM 1349 O O . MET A 1 171 ? 17.587 -16.151 9.339 1.00 78.62 171 MET A O 1
ATOM 1353 N N . ASP A 1 172 ? 17.530 -16.773 11.504 1.00 81.38 172 ASP A N 1
ATOM 1354 C CA . ASP A 1 172 ? 16.454 -17.741 11.303 1.00 81.38 172 ASP A CA 1
ATOM 1355 C C . ASP A 1 172 ? 15.146 -17.038 10.914 1.00 81.38 172 ASP A C 1
ATOM 1357 O O . ASP A 1 172 ? 14.928 -15.857 11.204 1.00 81.38 172 ASP A O 1
ATOM 1361 N N . ILE A 1 173 ? 14.281 -17.779 10.219 1.00 71.50 173 ILE A N 1
ATOM 1362 C CA . ILE A 1 173 ? 13.033 -17.244 9.672 1.00 71.50 173 ILE A CA 1
ATOM 1363 C C . ILE A 1 173 ? 12.185 -16.648 10.794 1.00 71.50 173 ILE A C 1
ATOM 1365 O O . ILE A 1 173 ? 11.812 -15.488 10.679 1.00 71.50 173 ILE A O 1
ATOM 1369 N N . SER A 1 174 ? 11.972 -17.370 11.896 1.00 75.69 174 SER A N 1
ATOM 1370 C CA . SER A 1 174 ? 11.133 -16.925 13.015 1.00 75.69 174 SER A CA 1
ATOM 1371 C C . SER A 1 174 ? 11.602 -15.599 13.620 1.00 75.69 174 SER A C 1
ATOM 1373 O O . SER A 1 174 ? 10.786 -14.712 13.877 1.00 75.69 174 SER A O 1
ATOM 1375 N N . ARG A 1 175 ? 12.916 -15.399 13.787 1.00 79.81 175 ARG A N 1
ATOM 1376 C CA . ARG A 1 175 ? 13.466 -14.112 14.237 1.00 79.81 175 ARG A CA 1
ATOM 1377 C C . ARG A 1 175 ? 13.317 -13.006 13.198 1.00 79.81 175 ARG A C 1
ATOM 1379 O O . ARG A 1 175 ? 13.131 -11.858 13.596 1.00 79.81 175 ARG A O 1
ATOM 1386 N N . LYS A 1 176 ? 13.375 -13.305 11.895 1.00 73.94 176 LYS A N 1
ATOM 1387 C CA . LYS A 1 176 ? 13.053 -12.317 10.847 1.00 73.94 176 LYS A CA 1
ATOM 1388 C C . LYS A 1 176 ? 11.589 -11.905 10.906 1.00 73.94 176 LYS A C 1
ATOM 1390 O O . LYS A 1 176 ? 11.313 -10.714 10.806 1.00 73.94 176 LYS A O 1
ATOM 1395 N N . GLU A 1 177 ? 10.676 -12.859 11.106 1.00 73.12 177 GLU A N 1
ATOM 1396 C CA . GLU A 1 177 ? 9.242 -12.573 11.240 1.00 73.12 177 GLU A CA 1
ATOM 1397 C C . GLU A 1 177 ? 8.992 -11.665 12.449 1.00 73.12 177 GLU A C 1
ATOM 1399 O O . GLU A 1 177 ? 8.381 -10.610 12.306 1.00 73.12 177 GLU A O 1
ATOM 1404 N N . ALA A 1 178 ? 9.548 -12.016 13.613 1.00 75.56 178 ALA A N 1
ATOM 1405 C CA . ALA A 1 178 ? 9.410 -11.228 14.836 1.00 75.56 178 ALA A CA 1
ATOM 1406 C C . ALA A 1 178 ? 10.054 -9.838 14.715 1.00 75.56 178 ALA A C 1
ATOM 1408 O O . ALA A 1 178 ? 9.462 -8.842 15.127 1.00 75.56 178 ALA A O 1
ATOM 1409 N N . ALA A 1 179 ? 11.246 -9.743 14.122 1.00 77.56 179 ALA A N 1
ATOM 1410 C CA . ALA A 1 179 ? 11.908 -8.462 13.902 1.00 77.56 179 ALA A CA 1
ATOM 1411 C C . ALA A 1 179 ? 11.096 -7.576 12.952 1.00 77.56 179 ALA A C 1
ATOM 1413 O O . ALA A 1 179 ? 10.916 -6.395 13.238 1.00 77.56 179 ALA A O 1
ATOM 1414 N N . PHE A 1 180 ? 10.579 -8.137 11.855 1.00 75.00 180 PHE A N 1
ATOM 1415 C CA . PHE A 1 180 ? 9.722 -7.408 10.925 1.00 75.00 180 PHE A CA 1
ATOM 1416 C C . PHE A 1 180 ? 8.448 -6.934 11.620 1.00 75.00 180 PHE A C 1
ATOM 1418 O O . PHE A 1 180 ? 8.101 -5.763 11.510 1.00 75.00 180 PHE A O 1
ATOM 1425 N N . ALA A 1 181 ? 7.805 -7.812 12.388 1.00 74.00 181 ALA A N 1
ATOM 1426 C CA . ALA A 1 181 ? 6.603 -7.502 13.140 1.00 74.00 181 ALA A CA 1
ATOM 1427 C C . ALA A 1 181 ? 6.813 -6.352 14.125 1.00 74.00 181 ALA A C 1
ATOM 1429 O O . ALA A 1 181 ? 6.085 -5.363 14.088 1.00 74.00 181 ALA A O 1
ATOM 1430 N N . ILE A 1 182 ? 7.843 -6.451 14.968 1.00 75.88 182 ILE A N 1
ATOM 1431 C CA . ILE A 1 182 ? 8.191 -5.404 15.931 1.00 75.88 182 ILE A CA 1
ATOM 1432 C C . ILE A 1 182 ? 8.448 -4.095 15.199 1.00 75.88 182 ILE A C 1
ATOM 1434 O O . ILE A 1 182 ? 7.948 -3.054 15.608 1.00 75.88 182 ILE A O 1
ATOM 1438 N N . ALA A 1 183 ? 9.218 -4.131 14.119 1.00 72.06 183 ALA A N 1
ATOM 1439 C CA . ALA A 1 183 ? 9.658 -2.919 13.461 1.00 72.06 183 ALA A CA 1
ATOM 1440 C C . ALA A 1 183 ? 8.518 -2.236 12.670 1.00 72.06 183 ALA A C 1
ATOM 1442 O O . ALA A 1 183 ? 8.356 -1.021 12.766 1.00 72.06 183 ALA A O 1
ATOM 1443 N N . ALA A 1 184 ? 7.642 -3.017 12.027 1.00 71.25 184 ALA A N 1
ATOM 1444 C CA . ALA A 1 184 ? 6.410 -2.536 11.399 1.00 71.25 184 ALA A CA 1
ATOM 1445 C C . ALA A 1 184 ? 5.407 -1.960 12.418 1.00 71.25 184 ALA A C 1
ATOM 1447 O O . ALA A 1 184 ? 4.782 -0.934 12.158 1.00 71.25 184 ALA A O 1
ATOM 1448 N N . LEU A 1 185 ? 5.260 -2.598 13.586 1.00 73.88 185 LEU A N 1
ATOM 1449 C CA . LEU A 1 185 ? 4.247 -2.237 14.584 1.00 73.88 185 LEU A CA 1
ATOM 1450 C C . LEU A 1 185 ? 4.704 -1.186 15.603 1.00 73.88 185 LEU A C 1
ATOM 1452 O O . LEU A 1 185 ? 3.862 -0.529 16.210 1.00 73.88 185 LEU A O 1
ATOM 1456 N N . ARG A 1 186 ? 6.011 -0.992 15.817 1.00 74.19 186 ARG A N 1
ATOM 1457 C CA . ARG A 1 186 ? 6.546 -0.145 16.903 1.00 74.19 186 ARG A CA 1
ATOM 1458 C C . ARG A 1 186 ? 6.013 1.290 16.887 1.00 74.19 186 ARG A C 1
ATOM 1460 O O . ARG A 1 186 ? 5.864 1.885 17.950 1.00 74.19 186 ARG A O 1
ATOM 1467 N N . GLY A 1 187 ? 5.756 1.852 15.706 1.00 70.62 187 GLY A N 1
ATOM 1468 C CA . GLY A 1 187 ? 5.254 3.223 15.549 1.00 70.62 187 GLY A CA 1
ATOM 1469 C C . GLY A 1 187 ? 3.731 3.361 15.571 1.00 70.62 187 GLY A C 1
ATOM 1470 O O . GLY A 1 187 ? 3.232 4.463 15.793 1.00 70.62 187 GLY A O 1
ATOM 1471 N N . ILE A 1 188 ? 2.998 2.265 15.370 1.00 76.31 188 ILE A N 1
ATOM 1472 C CA . ILE A 1 188 ? 1.545 2.286 15.167 1.00 76.31 188 ILE A CA 1
ATOM 1473 C C . ILE A 1 188 ? 0.791 2.792 16.406 1.00 76.31 188 ILE A C 1
ATOM 1475 O O . ILE A 1 188 ? -0.035 3.688 16.254 1.00 76.31 188 ILE A O 1
ATOM 1479 N N . PRO A 1 189 ? 1.087 2.349 17.647 1.00 79.56 189 PRO A N 1
ATOM 1480 C CA . PRO A 1 189 ? 0.372 2.845 18.823 1.00 79.56 189 PRO A CA 1
ATOM 1481 C C . PRO A 1 189 ? 0.518 4.355 19.052 1.00 79.56 189 PRO A C 1
ATOM 1483 O O . PRO A 1 189 ? -0.446 5.017 19.433 1.00 79.56 189 PRO A O 1
ATOM 1486 N N . SER A 1 190 ? 1.714 4.916 18.836 1.00 75.56 190 SER A N 1
ATOM 1487 C CA . SER A 1 190 ? 1.934 6.363 18.956 1.00 75.56 190 SER A CA 1
ATOM 1488 C C . SER A 1 190 ? 1.258 7.128 17.822 1.00 75.56 190 SER A C 1
ATOM 1490 O O . SER A 1 190 ? 0.628 8.146 18.082 1.00 75.56 190 SER A O 1
ATOM 1492 N N . GLN A 1 191 ? 1.325 6.609 16.592 1.00 73.62 191 GLN A N 1
ATOM 1493 C CA . GLN A 1 191 ? 0.643 7.185 15.432 1.00 73.62 191 GLN A CA 1
ATOM 1494 C C . GLN A 1 191 ? -0.863 7.243 15.648 1.00 73.62 191 GLN A C 1
ATOM 1496 O O . GLN A 1 191 ? -1.454 8.309 15.531 1.00 73.62 191 GLN A O 1
ATOM 1501 N N . TYR A 1 192 ? -1.463 6.122 16.045 1.00 78.50 192 TYR A N 1
ATOM 1502 C CA . TYR A 1 192 ? -2.878 6.041 16.372 1.00 78.50 192 TYR A CA 1
ATOM 1503 C C . TYR A 1 192 ? -3.275 7.109 17.399 1.00 78.50 192 TYR A C 1
ATOM 1505 O O . TYR A 1 192 ? -4.200 7.882 17.163 1.00 78.50 192 TYR A O 1
ATOM 1513 N N . LYS A 1 193 ? -2.516 7.248 18.495 1.00 80.38 193 LYS A N 1
ATOM 1514 C CA . LYS A 1 193 ? -2.765 8.301 19.492 1.00 80.38 193 LYS A CA 1
ATOM 1515 C C . LYS A 1 193 ? -2.682 9.711 18.907 1.00 80.38 193 LYS A C 1
ATOM 1517 O O . LYS A 1 193 ? -3.527 10.536 19.234 1.00 80.38 193 LYS A O 1
ATOM 1522 N N . SER A 1 194 ? -1.707 9.990 18.042 1.00 76.25 194 SER A N 1
ATOM 1523 C CA . SER A 1 194 ? -1.599 11.291 17.371 1.00 76.25 194 SER A CA 1
ATOM 1524 C C . SER A 1 194 ? -2.808 11.581 16.480 1.00 76.25 194 SER A C 1
ATOM 1526 O O . SER A 1 194 ? -3.246 12.727 16.408 1.00 76.25 194 SER A O 1
ATOM 1528 N N . THR A 1 195 ? -3.391 10.551 15.858 1.00 76.44 195 THR A N 1
ATOM 1529 C CA . THR A 1 195 ? -4.571 10.712 14.996 1.00 76.44 195 THR A CA 1
ATOM 1530 C C . THR A 1 195 ? -5.850 11.045 15.764 1.00 76.44 195 THR A C 1
ATOM 1532 O O . THR A 1 195 ? -6.709 11.729 15.222 1.00 76.44 195 THR A O 1
ATOM 1535 N N . LEU A 1 196 ? -5.949 10.678 17.049 1.00 77.12 196 LEU A N 1
ATOM 1536 C CA . LEU A 1 196 ? -7.085 11.051 17.909 1.00 77.12 196 LEU A CA 1
ATOM 1537 C C . LEU A 1 196 ? -7.196 12.567 18.138 1.00 77.12 196 LEU A C 1
ATOM 1539 O O . LEU A 1 196 ? -8.265 13.058 18.487 1.00 77.12 196 LEU A O 1
ATOM 1543 N N . ASN A 1 197 ? -6.099 13.306 17.951 1.00 73.75 197 ASN A N 1
ATOM 1544 C CA . ASN A 1 197 ? -6.067 14.762 18.092 1.00 73.75 197 ASN A CA 1
ATOM 1545 C C . ASN A 1 197 ? -6.370 15.498 16.775 1.00 73.75 197 ASN A C 1
ATOM 1547 O O . ASN A 1 197 ? -6.374 16.732 16.752 1.00 73.75 197 ASN A O 1
ATOM 1551 N N . LEU A 1 198 ? -6.589 14.772 15.672 1.00 73.75 198 LEU A N 1
ATOM 1552 C CA . LEU A 1 198 ? -6.991 15.375 14.406 1.00 73.75 198 LEU A CA 1
ATOM 1553 C C . LEU A 1 198 ? -8.437 15.864 14.527 1.00 73.75 198 LEU A C 1
ATOM 1555 O O . LEU A 1 198 ? -9.319 15.146 14.995 1.00 73.75 198 LEU A O 1
ATOM 1559 N N . LYS A 1 199 ? -8.684 17.110 14.114 1.00 61.28 199 LYS A N 1
ATOM 1560 C CA . LYS A 1 199 ? -10.050 17.636 14.053 1.00 61.28 199 LYS A CA 1
ATOM 1561 C C . LYS A 1 199 ? -10.831 16.887 12.963 1.00 61.28 199 LYS A C 1
ATOM 1563 O O . LYS A 1 199 ? -10.249 16.644 11.904 1.00 61.28 199 LYS A O 1
ATOM 1568 N N . PRO A 1 200 ? -12.121 16.571 13.184 1.00 58.31 200 PRO A N 1
ATOM 1569 C CA . PRO A 1 200 ? -12.978 16.050 12.124 1.00 58.31 200 PRO A CA 1
ATOM 1570 C C . PRO A 1 200 ? -12.979 17.033 10.947 1.00 58.31 200 PRO A C 1
ATOM 1572 O O . PRO A 1 200 ? -13.053 18.246 11.173 1.00 58.31 200 PRO A O 1
ATOM 1575 N N . ARG A 1 201 ? -12.842 16.512 9.727 1.00 57.00 201 ARG A N 1
ATOM 1576 C CA . ARG A 1 201 ? -13.019 17.281 8.490 1.00 57.00 201 ARG A CA 1
ATOM 1577 C C . ARG A 1 201 ? -14.478 17.287 8.071 1.00 57.00 201 ARG A C 1
ATOM 1579 O O . ARG A 1 201 ? -15.133 16.243 8.270 1.00 57.00 201 ARG A O 1
#

InterPro domains:
  IPR010734 Copine, C-terminal [PF07002] (8-198)
  IPR036465 von Willebrand factor A-like domain superfamily [SSF53300] (4-150)
  IPR052079 E3 ubiquitin-ligases/Copine domain-containing protein [PTHR45751] (7-199)

Sequence (201 aa):
MNKTLMNKQISIIGRTLSGFHDNNLIPCFGFGDASTLDRDIFSFYPDKRLCNRFEEVLTRYKELVPHLKLCGPTSFAPIIEMAITIVEQSECRYHVLVIIADGPVTANASLLFQSPQIKKTIDAIVKAREYPLSIVVGVGDGPWDMMENFLNDVPVHDSFKFQANIMSKNMDISRKEAAFAIAALRGIPSQYKSTLNLKPR